Protein AF-A0A7S0E8G1-F1 (afdb_monomer_lite)

Secondary structure (DSSP, 8-state):
----------------PPP-----------------------------HHHHHHHHHHHHHHHHH--TTT--PPB-TTSSBPP---STT--SSPPHHHHHHHHHHHHHHHHHHHHHHHS-SSTHHHHHHHHHHHHHHHHHHHHHHHHHHHS--TTSTTTHHHHHHHHHHHH-GGGGGGS-HHHHHHHHHHHHHHHHHHHHHHTS----

Foldseek 3Di:
DDDDDDDDPDDDPDDDDDDDDDDDDDDDDDDDDDDDPPPPPPPPPPQDPVNVVVLQVVLLCVLVVVDLVPDDFDADPVRHTDADDSDPPQDQDDDVVLVVLLVCLVVLVVVLLVCVCVVDPDVVVSVVVVVVCVVVVVVCVVVVLVCLQVDEALPPPPCNRVSSVSVVCVSGVCNVVSHDPSSVCSVVSNVCPVVSVVSVVVVPDPDD

Organism: NCBI:txid33657

Sequence (208 aa):
SISMLATILVVPVAFHPRPCIHHRAAAAIASGPRARPCAIAIDPPKATAAEVESELDSMDLAAMALDGATFKPTRGPDGRLEPVLTLPGDSLVTTPRMGWITAASTLGTLSVIAYAFVSSSNPLWPLLSLALGLVLGELFSGAFHWATDNYGSLQTPIVGFACAAFQGHHLAPWTIGHRSLTNNVYKIAAATLPLLAGGLVLLTPCGA

pLDDT: mean 72.67, std 24.01, range [28.08, 97.75]

Structure (mmCIF, N/CA/C/O backbone):
data_AF-A0A7S0E8G1-F1
#
_entry.id   AF-A0A7S0E8G1-F1
#
loop_
_atom_site.group_PDB
_atom_site.id
_atom_site.type_symbol
_atom_site.label_atom_id
_atom_site.label_alt_id
_atom_site.label_comp_id
_atom_site.label_asym_id
_atom_site.label_entity_id
_atom_site.label_seq_id
_atom_site.pdbx_PDB_ins_code
_atom_site.Cartn_x
_atom_site.Cartn_y
_atom_site.Cartn_z
_atom_site.occupancy
_atom_site.B_iso_or_equiv
_atom_site.auth_seq_id
_atom_site.auth_comp_id
_atom_site.auth_asym_id
_atom_site.auth_atom_id
_atom_site.pdbx_PDB_model_num
ATOM 1 N N . SER A 1 1 ? 14.133 9.873 -40.484 1.00 33.50 1 SER A N 1
ATOM 2 C CA . SER A 1 1 ? 12.819 10.474 -40.789 1.00 33.50 1 SER A CA 1
ATOM 3 C C . SER A 1 1 ? 11.749 9.474 -40.395 1.00 33.50 1 SER A C 1
ATOM 5 O O . SER A 1 1 ? 11.651 8.452 -41.048 1.00 33.50 1 SER A O 1
ATOM 7 N N . ILE A 1 2 ? 11.272 9.491 -39.150 1.00 34.69 2 ILE A N 1
ATOM 8 C CA . ILE A 1 2 ? 10.222 10.356 -38.567 1.00 34.69 2 ILE A CA 1
ATOM 9 C C . ILE A 1 2 ? 8.815 9.963 -39.051 1.00 34.69 2 ILE A C 1
ATOM 11 O O . ILE A 1 2 ? 8.532 10.015 -40.241 1.00 34.69 2 ILE A O 1
ATOM 15 N N . SER A 1 3 ? 7.967 9.688 -38.051 1.00 31.89 3 SER A N 1
ATOM 16 C CA . SER A 1 3 ? 6.497 9.639 -38.034 1.00 31.89 3 SER A CA 1
ATOM 17 C C . SER A 1 3 ? 5.796 8.319 -38.354 1.00 31.89 3 SER A C 1
ATOM 19 O O . SER A 1 3 ? 5.372 8.071 -39.475 1.00 31.89 3 SER A O 1
ATOM 21 N N . MET A 1 4 ? 5.479 7.579 -37.288 1.00 32.81 4 MET A N 1
ATOM 22 C CA . MET A 1 4 ? 4.117 7.077 -37.096 1.00 32.81 4 MET A CA 1
ATOM 23 C C . MET A 1 4 ? 3.651 7.453 -35.686 1.00 32.81 4 MET A C 1
ATOM 25 O O . MET A 1 4 ? 4.231 7.036 -34.686 1.00 32.81 4 MET A O 1
ATOM 29 N N . LEU A 1 5 ? 2.650 8.335 -35.646 1.00 34.75 5 LEU A N 1
ATOM 30 C CA . LEU A 1 5 ? 1.992 8.847 -34.452 1.00 34.75 5 LEU A CA 1
ATOM 31 C C . LEU A 1 5 ? 1.188 7.730 -33.774 1.00 34.75 5 LEU A C 1
ATOM 33 O O . LEU A 1 5 ? 0.236 7.218 -34.359 1.00 34.75 5 LEU A O 1
ATOM 37 N N . ALA A 1 6 ? 1.503 7.438 -32.514 1.00 35.53 6 ALA A N 1
ATOM 38 C CA . ALA A 1 6 ? 0.535 6.891 -31.573 1.00 35.53 6 ALA A CA 1
ATOM 39 C C . ALA A 1 6 ? -0.041 8.064 -30.769 1.00 35.53 6 ALA A C 1
ATOM 41 O O . ALA A 1 6 ? 0.603 8.614 -29.876 1.00 35.53 6 ALA A O 1
ATOM 42 N N . THR A 1 7 ? -1.246 8.483 -31.144 1.00 30.64 7 THR A N 1
ATOM 43 C CA . THR A 1 7 ? -2.047 9.473 -30.426 1.00 30.64 7 THR A CA 1
ATOM 44 C C . THR A 1 7 ? -2.481 8.877 -29.088 1.00 30.64 7 THR A C 1
ATOM 46 O O . THR A 1 7 ? -3.430 8.099 -29.025 1.00 30.64 7 THR A O 1
ATOM 49 N N . ILE A 1 8 ? -1.786 9.236 -28.009 1.00 36.47 8 ILE A N 1
ATOM 50 C CA . ILE A 1 8 ? -2.291 9.049 -26.647 1.00 36.47 8 ILE A CA 1
ATOM 51 C C . ILE A 1 8 ? -3.327 10.149 -26.418 1.00 36.47 8 ILE A C 1
ATOM 53 O O . ILE A 1 8 ? -2.999 11.335 -26.383 1.00 36.47 8 ILE A O 1
ATOM 57 N N . LEU A 1 9 ? -4.591 9.748 -26.304 1.00 28.08 9 LEU A N 1
ATOM 58 C CA . LEU A 1 9 ? -5.697 10.617 -25.926 1.00 28.08 9 LEU A CA 1
ATOM 59 C C . LEU A 1 9 ? -5.502 11.047 -24.462 1.00 28.08 9 LEU A C 1
ATOM 61 O O . LEU A 1 9 ? -5.943 10.376 -23.532 1.00 28.08 9 LEU A O 1
ATOM 65 N N . VAL A 1 10 ? -4.805 12.162 -24.253 1.00 36.22 10 VAL A N 1
ATOM 66 C CA . VAL A 1 10 ? -4.809 12.880 -22.977 1.00 36.22 10 VAL A CA 1
ATOM 67 C C . VAL A 1 10 ? -6.175 13.545 -22.856 1.00 36.22 10 VAL A C 1
ATOM 69 O O . VAL A 1 10 ? -6.471 14.488 -23.586 1.00 36.22 10 VAL A O 1
ATOM 72 N N . VAL A 1 11 ? -7.023 13.052 -21.955 1.00 32.97 11 VAL A N 1
ATOM 73 C CA . VAL A 1 11 ? -8.222 13.781 -21.530 1.00 32.97 11 VAL A CA 1
ATOM 74 C C . VAL A 1 11 ? -7.749 14.976 -20.692 1.00 32.97 11 VAL A C 1
ATOM 76 O O . VAL A 1 11 ? -7.148 14.760 -19.636 1.00 32.97 11 VAL A O 1
ATOM 79 N N . PRO A 1 12 ? -7.971 16.233 -21.113 1.00 32.06 12 PRO A N 1
ATOM 80 C CA . PRO A 1 12 ? -7.625 17.377 -20.288 1.00 32.06 12 PRO A CA 1
ATOM 81 C C . PRO A 1 12 ? -8.639 17.483 -19.146 1.00 32.06 12 PRO A C 1
ATOM 83 O O . PRO A 1 12 ? -9.814 17.781 -19.361 1.00 32.06 12 PRO A O 1
ATOM 86 N N . VAL A 1 13 ? -8.189 17.265 -17.910 1.00 37.88 13 VAL A N 1
ATOM 87 C CA . VAL A 1 13 ? -8.934 17.715 -16.730 1.00 37.88 13 VAL A CA 1
ATOM 88 C C . VAL A 1 13 ? -8.903 19.241 -16.749 1.00 37.88 13 VAL A C 1
ATOM 90 O O . VAL A 1 13 ? -7.880 19.865 -16.474 1.00 37.88 13 VAL A O 1
ATOM 93 N N . ALA A 1 14 ? -10.027 19.843 -17.130 1.00 31.94 14 ALA A N 1
ATOM 94 C CA . ALA A 1 14 ? -10.224 21.282 -17.099 1.00 31.94 14 ALA A CA 1
ATOM 95 C C . ALA A 1 14 ? -10.157 21.779 -15.646 1.00 31.94 14 ALA A C 1
ATOM 97 O O . ALA A 1 14 ? -11.116 21.662 -14.883 1.00 31.94 14 ALA A O 1
ATOM 98 N N . PHE A 1 15 ? -9.016 22.353 -15.264 1.00 35.50 15 PHE A N 1
ATOM 99 C CA . PHE A 1 15 ? -8.894 23.151 -14.051 1.00 35.50 15 PHE A CA 1
ATOM 100 C C . PHE A 1 15 ? -9.773 24.397 -14.215 1.00 35.50 15 PHE A C 1
ATOM 102 O O . PHE A 1 15 ? -9.445 25.300 -14.979 1.00 35.50 15 PHE A O 1
ATOM 109 N N . HIS A 1 16 ? -10.908 24.441 -13.519 1.00 32.12 16 HIS A N 1
ATOM 110 C CA . HIS A 1 16 ? -11.668 25.675 -13.343 1.00 32.12 16 HIS A CA 1
ATOM 111 C C . HIS A 1 16 ? -11.006 26.505 -12.232 1.00 32.12 16 HIS A C 1
ATOM 113 O O . HIS A 1 16 ? -11.046 26.086 -11.070 1.00 32.12 16 HIS A O 1
ATOM 119 N N . PRO A 1 17 ? -10.418 27.679 -12.523 1.00 34.78 17 PRO A N 1
ATOM 120 C CA . PRO A 1 17 ? -10.022 28.606 -11.475 1.00 34.78 17 PRO A CA 1
ATOM 121 C C . PRO A 1 17 ? -11.287 29.209 -10.851 1.00 34.78 17 PRO A C 1
ATOM 123 O O . PRO A 1 17 ? -12.071 29.881 -11.521 1.00 34.78 17 PRO A O 1
ATOM 126 N N . ARG A 1 18 ? -11.506 28.968 -9.554 1.00 36.31 18 ARG A N 1
ATOM 127 C CA . ARG A 1 18 ? -12.492 29.741 -8.788 1.00 36.31 18 ARG A CA 1
ATOM 128 C C . ARG A 1 18 ? -11.962 31.170 -8.588 1.00 36.31 18 ARG A C 1
ATOM 130 O O . ARG A 1 18 ? -10.764 31.334 -8.360 1.00 36.31 18 ARG A O 1
ATOM 137 N N . PRO A 1 19 ? -12.822 32.197 -8.683 1.00 31.55 19 PRO A N 1
ATOM 138 C CA . PRO A 1 19 ? -12.396 33.590 -8.724 1.00 31.55 19 PRO A CA 1
ATOM 139 C C . PRO A 1 19 ? -11.791 34.052 -7.395 1.00 31.55 19 PRO A C 1
ATOM 141 O O . PRO A 1 19 ? -12.386 33.896 -6.328 1.00 31.55 19 PRO A O 1
ATOM 144 N N . CYS A 1 20 ? -10.614 34.669 -7.491 1.00 31.78 20 CYS A N 1
ATOM 145 C CA . CYS A 1 20 ? -9.970 35.414 -6.418 1.00 31.78 20 CYS A CA 1
ATOM 146 C C . CYS A 1 20 ? -10.809 36.652 -6.080 1.00 31.78 20 CYS A C 1
ATOM 148 O O . CYS A 1 20 ? -10.861 37.608 -6.854 1.00 31.78 20 CYS A O 1
ATOM 150 N N . ILE A 1 21 ? -11.445 36.660 -4.909 1.00 35.84 21 ILE A N 1
ATOM 151 C CA . ILE A 1 21 ? -12.029 37.881 -4.356 1.00 35.84 21 ILE A CA 1
ATOM 152 C C . ILE A 1 21 ? -10.884 38.696 -3.752 1.00 35.84 21 ILE A C 1
ATOM 154 O O . ILE A 1 21 ? -10.342 38.372 -2.696 1.00 35.84 21 ILE A O 1
ATOM 158 N N . HIS A 1 22 ? -10.492 39.751 -4.461 1.00 29.62 22 HIS A N 1
ATOM 159 C CA . HIS A 1 22 ? -9.597 40.781 -3.958 1.00 29.62 22 HIS A CA 1
ATOM 160 C C . HIS A 1 22 ? -10.317 41.627 -2.902 1.00 29.62 22 HIS A C 1
ATOM 162 O O . HIS A 1 22 ? -11.140 42.470 -3.247 1.00 29.62 22 HIS A O 1
ATOM 168 N N . HIS A 1 23 ? -9.925 41.499 -1.635 1.00 32.72 23 HIS A N 1
ATOM 169 C CA . HIS A 1 23 ? -10.023 42.617 -0.701 1.00 32.72 23 HIS A CA 1
ATOM 170 C C . HIS A 1 23 ? -8.644 43.251 -0.535 1.00 32.72 23 HIS A C 1
ATOM 172 O O . HIS A 1 23 ? -7.748 42.714 0.111 1.00 32.72 23 HIS A O 1
ATOM 178 N N . ARG A 1 24 ? -8.485 44.424 -1.155 1.00 31.55 24 ARG A N 1
ATOM 179 C CA . ARG A 1 24 ? -7.485 45.412 -0.756 1.00 31.55 24 ARG A CA 1
ATOM 180 C C . ARG A 1 24 ? -7.879 45.950 0.620 1.00 31.55 24 ARG A C 1
ATOM 182 O O . ARG A 1 24 ? -8.950 46.534 0.747 1.00 31.55 24 ARG A O 1
ATOM 189 N N . ALA A 1 25 ? -6.988 45.848 1.595 1.00 30.78 25 ALA A N 1
ATOM 190 C CA . ALA A 1 25 ? -6.910 46.811 2.684 1.00 30.78 25 ALA A CA 1
ATOM 191 C C . ALA A 1 25 ? -5.440 46.990 3.066 1.00 30.78 25 ALA A C 1
ATOM 193 O O . ALA A 1 25 ? -4.695 46.031 3.253 1.00 30.78 25 ALA A O 1
ATOM 194 N N . ALA A 1 26 ? -5.034 48.251 3.049 1.00 31.48 26 ALA A N 1
ATOM 195 C CA . ALA A 1 26 ? -3.677 48.726 3.185 1.00 31.48 26 ALA A CA 1
ATOM 196 C C . ALA A 1 26 ? -3.152 48.639 4.627 1.00 31.48 26 ALA A C 1
ATOM 198 O O . ALA A 1 26 ? -3.910 48.591 5.590 1.00 31.48 26 ALA A O 1
ATOM 199 N N . ALA A 1 27 ? -1.823 48.655 4.704 1.00 35.31 27 ALA A N 1
ATOM 200 C CA . ALA A 1 27 ? -0.948 48.903 5.841 1.00 35.31 27 ALA A CA 1
ATOM 201 C C . ALA A 1 27 ? -1.567 49.534 7.106 1.00 35.31 27 ALA A C 1
ATOM 203 O O . ALA A 1 27 ? -2.059 50.658 7.083 1.00 35.31 27 ALA A O 1
ATOM 204 N N . ALA A 1 28 ? -1.327 48.877 8.241 1.00 31.00 28 ALA A N 1
ATOM 205 C CA . ALA A 1 28 ? -1.049 49.548 9.504 1.00 31.00 28 ALA A CA 1
ATOM 206 C C . ALA A 1 28 ? 0.027 48.747 10.252 1.00 31.00 28 ALA A C 1
ATOM 208 O O . ALA A 1 28 ? -0.210 47.654 10.760 1.00 31.00 28 ALA A O 1
ATOM 209 N N . ILE A 1 29 ? 1.240 49.296 10.258 1.00 40.66 29 ILE A N 1
ATOM 210 C CA . ILE A 1 29 ? 2.335 48.889 11.135 1.00 40.66 29 ILE A CA 1
ATOM 211 C C . ILE A 1 29 ? 1.904 49.263 12.556 1.00 40.66 29 ILE A C 1
ATOM 213 O O . ILE A 1 29 ? 1.831 50.444 12.883 1.00 40.66 29 ILE A O 1
ATOM 217 N N . ALA A 1 30 ? 1.611 48.268 13.390 1.00 34.47 30 ALA A N 1
ATOM 218 C CA . ALA A 1 30 ? 1.427 48.451 14.824 1.00 34.47 30 ALA A CA 1
ATOM 219 C C . ALA A 1 30 ? 2.418 47.545 15.561 1.00 34.47 30 ALA A C 1
ATOM 221 O O . ALA A 1 30 ? 2.316 46.319 15.565 1.00 34.47 30 ALA A O 1
ATOM 222 N N . SER A 1 31 ? 3.425 48.186 16.140 1.00 37.94 31 SER A N 1
ATOM 223 C CA . SER A 1 31 ? 4.423 47.619 17.037 1.00 37.94 31 SER A CA 1
ATOM 224 C C . SER A 1 31 ? 3.768 47.072 18.312 1.00 37.94 31 SER A C 1
ATOM 226 O O . SER A 1 31 ? 3.354 47.848 19.172 1.00 37.94 31 SER A O 1
ATOM 228 N N . GLY A 1 32 ? 3.704 45.745 18.440 1.00 38.12 32 GLY A N 1
ATOM 229 C CA . GLY A 1 32 ? 3.356 45.023 19.669 1.00 38.12 32 GLY A CA 1
ATOM 230 C C . GLY A 1 32 ? 4.511 44.116 20.123 1.00 38.12 32 GLY A C 1
ATOM 231 O O . GLY A 1 32 ? 5.345 43.736 19.296 1.00 38.12 32 GLY A O 1
ATOM 232 N N . PRO A 1 33 ? 4.623 43.799 21.426 1.00 34.38 33 PRO A N 1
ATOM 233 C CA . PRO A 1 33 ? 5.820 43.192 22.002 1.00 34.38 33 PRO A CA 1
ATOM 234 C C . PRO A 1 33 ? 6.091 41.801 21.414 1.00 34.38 33 PRO A C 1
ATOM 236 O O . PRO A 1 33 ? 5.196 40.963 21.331 1.00 34.38 33 PRO A O 1
ATOM 239 N N . ARG A 1 34 ? 7.350 41.558 21.021 1.00 36.34 34 ARG A N 1
ATOM 240 C CA . ARG A 1 34 ? 7.848 40.258 20.545 1.00 36.34 34 ARG A CA 1
ATOM 241 C C . ARG A 1 34 ? 7.531 39.172 21.577 1.00 36.34 34 ARG A C 1
ATOM 243 O O . ARG A 1 34 ? 8.228 39.053 22.584 1.00 36.34 34 ARG A O 1
ATOM 250 N N . ALA A 1 35 ? 6.524 38.351 21.301 1.00 36.72 35 ALA A N 1
ATOM 251 C CA . ALA A 1 35 ? 6.357 37.081 21.986 1.00 36.72 35 ALA A CA 1
ATOM 252 C C . ALA A 1 35 ? 7.556 36.191 21.625 1.00 36.72 35 ALA A C 1
ATOM 254 O O . ALA A 1 35 ? 7.803 35.891 20.456 1.00 36.72 35 ALA A O 1
ATOM 255 N N . ARG A 1 36 ? 8.344 35.819 22.637 1.00 35.91 36 ARG A N 1
ATOM 256 C CA . ARG A 1 36 ? 9.378 34.787 22.521 1.00 35.91 36 ARG A CA 1
ATOM 257 C C . ARG A 1 36 ? 8.717 33.495 22.020 1.00 35.91 36 ARG A C 1
ATOM 259 O O . ARG A 1 36 ? 7.674 33.137 22.568 1.00 35.91 36 ARG A O 1
ATOM 266 N N . PRO A 1 37 ? 9.291 32.770 21.046 1.00 33.28 37 PRO A N 1
ATOM 267 C CA . PRO A 1 37 ? 8.811 31.434 20.734 1.00 33.28 37 PRO A CA 1
ATOM 268 C C . PRO A 1 37 ? 9.059 30.549 21.960 1.00 33.28 37 PRO A C 1
ATOM 270 O O . PRO A 1 37 ? 10.199 30.236 22.300 1.00 33.28 37 PRO A O 1
ATOM 273 N N . CYS A 1 38 ? 7.984 30.204 22.667 1.00 31.81 38 CYS A N 1
ATOM 274 C CA . CYS A 1 38 ? 8.008 29.134 23.647 1.00 31.81 38 CYS A CA 1
ATOM 275 C C . CYS A 1 38 ? 8.204 27.842 22.853 1.00 31.81 38 CYS A C 1
ATOM 277 O O . CYS A 1 38 ? 7.304 27.411 22.131 1.00 31.81 38 CYS A O 1
ATOM 279 N N . ALA A 1 39 ? 9.409 27.279 22.911 1.00 36.06 39 ALA A N 1
ATOM 280 C CA . ALA A 1 39 ? 9.645 25.923 22.460 1.00 36.06 39 ALA A CA 1
ATOM 281 C C . ALA A 1 39 ? 8.796 25.007 23.347 1.00 36.06 39 ALA A C 1
ATOM 283 O O 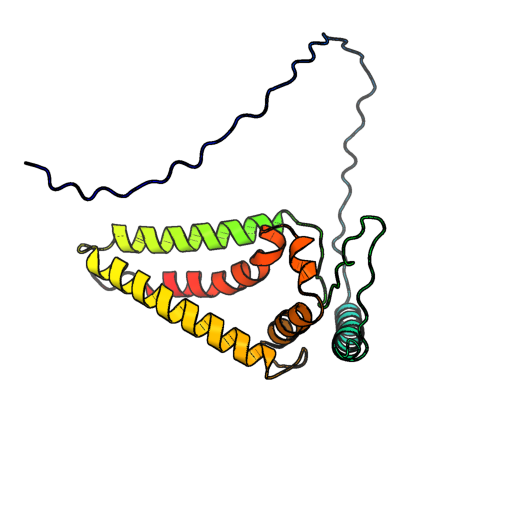. ALA A 1 39 ? 9.144 24.747 24.496 1.00 36.06 39 ALA A O 1
ATOM 284 N N . ILE A 1 40 ? 7.648 24.572 22.829 1.00 36.16 40 ILE A N 1
ATOM 285 C CA . ILE A 1 40 ? 6.906 23.460 23.408 1.00 36.16 40 ILE A CA 1
ATOM 286 C C . ILE A 1 40 ? 7.799 22.243 23.193 1.00 36.16 40 ILE A C 1
ATOM 288 O O . ILE A 1 40 ? 7.930 21.746 22.074 1.00 36.16 40 ILE A O 1
ATOM 292 N N . ALA A 1 41 ? 8.476 21.822 24.259 1.00 32.56 41 ALA A N 1
ATOM 293 C CA . ALA A 1 41 ? 9.072 20.506 24.328 1.00 32.56 41 ALA A CA 1
ATOM 294 C C . ALA A 1 41 ? 7.930 19.498 24.162 1.00 32.56 41 ALA A C 1
ATOM 296 O O . ALA A 1 41 ? 7.087 19.340 25.043 1.00 32.56 41 ALA A O 1
ATOM 297 N N . ILE A 1 42 ? 7.852 18.884 22.984 1.00 33.56 42 ILE A N 1
ATOM 298 C CA . ILE A 1 42 ? 7.054 17.681 22.788 1.00 33.56 42 ILE A CA 1
ATOM 299 C C . ILE A 1 42 ? 7.890 16.570 23.411 1.00 33.56 42 ILE A C 1
ATOM 301 O O . ILE A 1 42 ? 8.757 16.001 22.747 1.00 33.56 42 ILE A O 1
ATOM 305 N N . ASP A 1 43 ? 7.679 16.307 24.697 1.00 33.38 43 ASP A N 1
ATOM 306 C CA . ASP A 1 43 ? 8.129 15.045 25.265 1.00 33.38 43 ASP A CA 1
ATOM 307 C C . ASP A 1 43 ? 7.373 13.933 24.519 1.00 33.38 43 ASP A C 1
ATOM 309 O O . ASP A 1 43 ? 6.137 13.953 24.484 1.00 33.38 43 ASP A O 1
ATOM 313 N N . PRO A 1 44 ? 8.063 12.990 23.851 1.00 40.00 44 PRO A N 1
ATOM 314 C CA . PRO A 1 44 ? 7.381 11.837 23.291 1.00 40.00 44 PRO A CA 1
ATOM 315 C C . PRO A 1 44 ? 6.732 11.077 24.456 1.00 40.00 44 PRO A C 1
ATOM 317 O O . PRO A 1 44 ? 7.390 10.903 25.488 1.00 40.00 44 PRO A O 1
ATOM 320 N N . PRO A 1 45 ? 5.477 10.611 24.333 1.00 45.84 45 PRO A N 1
ATOM 321 C CA . PRO A 1 45 ? 4.888 9.786 25.373 1.00 45.84 45 PRO A CA 1
ATOM 322 C C . PRO A 1 45 ? 5.770 8.546 25.550 1.00 45.84 45 PRO A C 1
ATOM 324 O O . PRO A 1 45 ? 5.868 7.699 24.662 1.00 45.84 45 PRO A O 1
ATOM 327 N N . LYS A 1 46 ? 6.455 8.458 26.694 1.00 40.16 46 LYS A N 1
ATOM 328 C CA . LYS A 1 46 ? 7.101 7.230 27.159 1.00 40.16 46 LYS A CA 1
ATOM 329 C C . LYS A 1 46 ? 6.009 6.328 27.728 1.00 40.16 46 LYS A C 1
ATOM 331 O O . LYS A 1 46 ? 5.937 6.153 28.937 1.00 40.16 46 LYS A O 1
ATOM 336 N N . ALA A 1 47 ? 5.150 5.802 26.861 1.00 49.56 47 ALA A N 1
ATOM 337 C CA . ALA A 1 47 ? 4.323 4.669 27.243 1.00 49.56 47 ALA A CA 1
ATOM 338 C C . ALA A 1 47 ? 5.276 3.504 27.549 1.00 49.56 47 ALA A C 1
ATOM 340 O O . ALA A 1 47 ? 6.147 3.159 26.742 1.00 49.56 47 ALA A O 1
ATOM 341 N N . THR A 1 48 ? 5.188 2.966 28.757 1.00 58.34 48 THR A N 1
ATOM 342 C CA . THR A 1 48 ? 5.928 1.768 29.150 1.00 58.34 48 THR A CA 1
ATOM 343 C C . THR A 1 48 ? 5.408 0.574 28.347 1.00 58.34 48 THR A C 1
ATOM 345 O O . THR A 1 48 ? 4.253 0.560 27.933 1.00 58.34 48 THR A O 1
ATOM 348 N N . ALA A 1 49 ? 6.242 -0.443 28.104 1.00 54.59 49 ALA A N 1
ATOM 349 C CA . ALA A 1 49 ? 5.823 -1.618 27.329 1.00 54.59 49 ALA A CA 1
ATOM 350 C C . ALA A 1 49 ? 4.543 -2.265 27.894 1.00 54.59 49 ALA A C 1
ATOM 352 O O . ALA A 1 49 ? 3.685 -2.669 27.124 1.00 54.59 49 ALA A O 1
ATOM 353 N N . ALA A 1 50 ? 4.379 -2.249 29.220 1.00 57.12 50 ALA A N 1
ATOM 354 C CA . ALA A 1 50 ? 3.190 -2.740 29.910 1.00 57.12 50 ALA A CA 1
ATOM 355 C C . ALA A 1 50 ? 1.934 -1.875 29.679 1.00 57.12 50 ALA A C 1
ATOM 357 O O . ALA A 1 50 ? 0.829 -2.403 29.631 1.00 57.12 50 ALA A O 1
ATOM 358 N N . GLU A 1 51 ? 2.079 -0.556 29.527 1.00 60.53 51 GLU A N 1
ATOM 359 C CA . GLU A 1 51 ? 0.961 0.329 29.166 1.00 60.53 51 GLU A CA 1
ATOM 360 C C . GLU A 1 51 ? 0.560 0.134 27.706 1.00 60.53 51 GLU A C 1
ATOM 362 O O . GLU A 1 51 ? -0.627 0.077 27.416 1.00 60.53 51 GLU A O 1
ATOM 367 N N . VAL A 1 52 ? 1.535 -0.041 26.808 1.00 55.72 52 VAL A N 1
ATOM 368 C CA . VAL A 1 52 ? 1.275 -0.365 25.397 1.00 55.72 52 VAL A CA 1
ATOM 369 C C . VAL A 1 52 ? 0.593 -1.724 25.269 1.00 55.72 52 VAL A C 1
ATOM 371 O O . VAL A 1 52 ? -0.314 -1.859 24.460 1.00 55.72 52 VAL A O 1
ATOM 374 N N . GLU A 1 53 ? 1.007 -2.712 26.063 1.00 60.88 53 GLU A N 1
ATOM 375 C CA . GLU A 1 53 ? 0.432 -4.061 26.085 1.00 60.88 53 GLU A CA 1
ATOM 376 C C . GLU A 1 53 ? -0.986 -4.059 26.672 1.00 60.88 53 GLU A C 1
ATOM 378 O O . GLU A 1 53 ? -1.892 -4.611 26.066 1.00 60.88 53 GLU A O 1
ATOM 383 N N . SER A 1 54 ? -1.220 -3.318 27.760 1.00 62.88 54 SER A N 1
ATOM 384 C CA . SER A 1 54 ? -2.557 -3.100 28.336 1.00 62.88 54 SER A CA 1
ATOM 385 C C . SER A 1 54 ? -3.497 -2.326 27.399 1.00 62.88 54 SER A C 1
ATOM 387 O O . SER A 1 54 ? -4.678 -2.652 27.273 1.00 62.88 54 SER A O 1
ATOM 389 N N . GLU A 1 55 ? -2.988 -1.303 26.705 1.00 58.25 55 GLU A N 1
ATOM 390 C CA . GLU A 1 55 ? -3.748 -0.555 25.703 1.00 58.25 55 GLU A CA 1
ATOM 391 C C . GLU A 1 55 ? -4.062 -1.455 24.500 1.00 58.25 55 GLU A C 1
ATOM 393 O O . GLU A 1 55 ? -5.219 -1.508 24.084 1.00 58.25 55 GLU A O 1
ATOM 398 N N . LEU A 1 56 ? -3.094 -2.252 24.027 1.00 54.59 56 LEU A N 1
ATOM 399 C CA . LEU A 1 56 ? -3.322 -3.297 23.027 1.00 54.59 56 LEU A CA 1
ATOM 400 C C . LEU A 1 56 ? -4.409 -4.275 23.477 1.00 54.59 56 LEU A C 1
ATOM 402 O O . LEU A 1 56 ? -5.350 -4.458 22.720 1.00 54.59 56 LEU A O 1
ATOM 406 N N . ASP A 1 57 ? -4.334 -4.825 24.691 1.00 58.75 57 ASP A N 1
ATOM 407 C CA . ASP A 1 57 ? -5.301 -5.790 25.235 1.00 58.75 57 ASP A CA 1
ATOM 408 C C . ASP A 1 57 ? -6.710 -5.190 25.350 1.00 58.75 57 ASP A C 1
ATOM 410 O O . ASP A 1 57 ? -7.703 -5.820 24.984 1.00 58.75 57 ASP A O 1
ATOM 414 N N . SER A 1 58 ? -6.826 -3.942 25.816 1.00 56.50 58 SER A N 1
ATOM 415 C CA . SER A 1 58 ? -8.115 -3.242 25.917 1.00 56.50 58 SER A CA 1
ATOM 416 C C . SER A 1 58 ? -8.756 -2.986 24.548 1.00 56.50 58 SER A C 1
ATOM 418 O O . SER A 1 58 ? -9.981 -2.999 24.405 1.00 56.50 58 SER A O 1
ATOM 420 N N . MET A 1 59 ? -7.926 -2.788 23.527 1.00 55.72 59 MET A N 1
ATOM 421 C CA . MET A 1 59 ? -8.348 -2.565 22.152 1.00 55.72 59 MET A CA 1
ATOM 422 C C . MET A 1 59 ? -8.590 -3.868 21.407 1.00 55.72 59 MET A C 1
ATOM 424 O O . MET A 1 59 ? -9.464 -3.903 20.550 1.00 55.72 59 MET A O 1
ATOM 428 N N . ASP A 1 60 ? -7.875 -4.930 21.763 1.00 53.06 60 ASP A N 1
ATOM 429 C CA . ASP A 1 60 ? -8.121 -6.294 21.316 1.00 53.06 60 ASP A CA 1
ATOM 430 C C . ASP A 1 60 ? -9.505 -6.738 21.796 1.00 53.06 60 ASP A C 1
ATOM 432 O O . ASP A 1 60 ? -10.341 -7.179 21.012 1.00 53.06 60 ASP A O 1
ATOM 436 N N . LEU A 1 61 ? -9.823 -6.442 23.061 1.00 57.38 61 LEU A N 1
ATOM 437 C CA . LEU A 1 61 ? -11.169 -6.590 23.602 1.00 57.38 61 LEU A CA 1
ATOM 438 C C . LEU A 1 61 ? -12.189 -5.697 22.891 1.00 57.38 61 LEU A C 1
ATOM 440 O O . LEU A 1 61 ? -13.290 -6.165 22.641 1.00 57.38 61 LEU A O 1
ATOM 444 N N . ALA A 1 62 ? -11.866 -4.452 22.527 1.00 55.84 62 ALA A N 1
ATOM 445 C CA . ALA A 1 62 ? -12.795 -3.577 21.802 1.00 55.84 62 ALA A CA 1
ATOM 446 C C . ALA A 1 62 ? -13.033 -4.027 20.347 1.00 55.84 62 ALA A C 1
ATOM 448 O O . ALA A 1 62 ? -14.165 -3.991 19.872 1.00 55.84 62 ALA A O 1
ATOM 449 N N . ALA A 1 63 ? -11.993 -4.487 19.649 1.00 53.75 63 ALA A N 1
ATOM 450 C CA . ALA A 1 63 ? -12.070 -5.020 18.293 1.00 53.75 63 ALA A CA 1
ATOM 451 C C . ALA A 1 63 ? -12.813 -6.365 18.266 1.00 53.75 63 ALA A C 1
ATOM 453 O O . ALA A 1 63 ? -13.642 -6.578 17.386 1.00 53.75 63 ALA A O 1
ATOM 454 N N . MET A 1 64 ? -12.585 -7.229 19.263 1.00 52.91 64 MET A N 1
ATOM 455 C CA . MET A 1 64 ? -13.332 -8.478 19.452 1.00 52.91 64 MET A CA 1
ATOM 456 C C . MET A 1 64 ? -14.769 -8.250 19.949 1.00 52.91 64 MET A C 1
ATOM 458 O O . MET A 1 64 ? -15.651 -9.042 19.629 1.00 52.91 64 MET A O 1
ATOM 462 N N . ALA A 1 65 ? -15.023 -7.192 20.729 1.00 49.50 65 ALA A N 1
ATOM 463 C CA . ALA A 1 65 ? -16.353 -6.858 21.250 1.00 49.50 65 ALA A CA 1
ATOM 464 C C . ALA A 1 65 ? -17.247 -6.144 20.228 1.00 49.50 65 ALA A C 1
ATOM 466 O O . ALA A 1 65 ? -18.462 -6.077 20.426 1.00 49.50 65 ALA A O 1
ATOM 467 N N . LEU A 1 66 ? -16.683 -5.630 19.132 1.00 58.03 66 LEU A N 1
ATOM 468 C CA . LEU A 1 66 ? -17.445 -5.155 17.981 1.00 58.03 66 LEU A CA 1
ATOM 469 C C . LEU A 1 66 ? -17.935 -6.354 17.155 1.00 58.03 66 LEU A C 1
ATOM 471 O O . LEU A 1 66 ? -17.502 -6.592 16.031 1.00 58.03 66 LEU A O 1
ATOM 475 N N . ASP A 1 67 ? -18.872 -7.113 17.719 1.00 57.34 67 ASP A N 1
ATOM 476 C CA . ASP A 1 67 ? -19.646 -8.092 16.966 1.00 57.34 67 ASP A CA 1
ATOM 477 C C . ASP A 1 67 ? -20.520 -7.349 15.940 1.00 57.34 67 ASP A C 1
ATOM 479 O O . ASP A 1 67 ? -21.344 -6.494 16.289 1.00 57.34 67 ASP A O 1
ATOM 483 N N . GLY A 1 68 ? -20.355 -7.682 14.658 1.00 57.47 68 GLY A N 1
ATOM 484 C CA . GLY A 1 68 ? -21.129 -7.098 13.564 1.00 57.47 68 GLY A CA 1
ATOM 485 C C . GLY A 1 68 ? -22.645 -7.277 13.713 1.00 57.47 68 GLY A C 1
ATOM 486 O O . GLY A 1 68 ? -23.402 -6.504 13.127 1.00 57.47 68 GLY A O 1
ATOM 487 N N . ALA A 1 69 ? -23.108 -8.237 14.524 1.00 60.03 69 ALA A N 1
ATOM 488 C CA . ALA A 1 69 ? -24.529 -8.417 14.818 1.00 60.03 69 ALA A CA 1
ATOM 489 C C . ALA A 1 69 ? -25.086 -7.409 15.845 1.00 60.03 69 ALA A C 1
ATOM 491 O O . ALA A 1 69 ? -26.293 -7.153 15.858 1.00 60.03 69 ALA A O 1
ATOM 492 N N . THR A 1 70 ? -24.238 -6.821 16.696 1.00 62.78 70 THR A N 1
ATOM 493 C CA . THR A 1 70 ? -24.660 -5.896 17.767 1.00 62.78 70 THR A CA 1
ATOM 494 C C . THR A 1 70 ? -24.200 -4.457 17.551 1.00 62.78 70 THR A C 1
ATOM 496 O O . THR A 1 70 ? -24.805 -3.534 18.109 1.00 62.78 70 THR A O 1
ATOM 499 N N . PHE A 1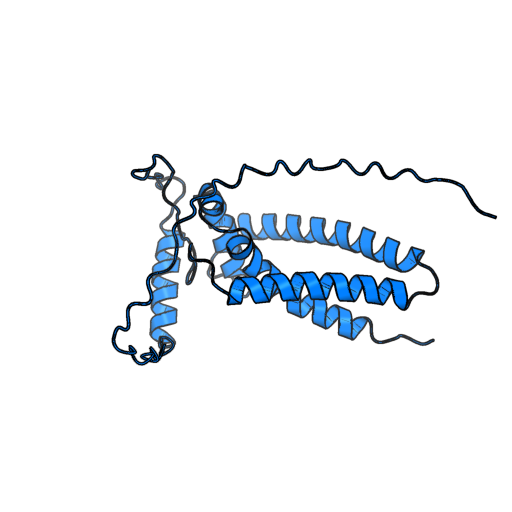 71 ? -23.194 -4.235 16.704 1.00 72.12 71 PHE A N 1
ATOM 500 C CA . PHE A 1 71 ? -22.726 -2.899 16.368 1.00 72.12 71 PHE A CA 1
ATOM 501 C C . PHE A 1 71 ? -23.807 -2.087 15.633 1.00 72.12 71 PHE A C 1
ATOM 503 O O . PHE A 1 71 ? -24.268 -2.444 14.548 1.00 72.12 71 PHE A O 1
ATOM 510 N N . LYS A 1 72 ? -24.208 -0.953 16.222 1.00 76.62 72 LYS A N 1
ATOM 511 C CA . LYS A 1 72 ? -25.113 0.018 15.595 1.00 76.62 72 LYS A CA 1
ATOM 512 C C . LYS A 1 72 ? -24.364 1.316 15.310 1.00 76.62 72 LYS A C 1
ATOM 514 O O . LYS A 1 72 ? -23.934 1.969 16.261 1.00 76.62 72 LYS A O 1
ATOM 519 N N . PRO A 1 73 ? -24.248 1.734 14.039 1.00 82.38 73 PRO A N 1
ATOM 520 C CA . PRO A 1 73 ? -23.585 2.983 13.712 1.00 82.38 73 PRO A CA 1
ATOM 521 C C . PRO A 1 73 ? -24.394 4.171 14.232 1.00 82.38 73 PRO A C 1
ATOM 523 O O . PRO A 1 73 ? -25.611 4.254 14.044 1.00 82.38 73 PRO A O 1
ATOM 526 N N . THR A 1 74 ? -23.709 5.108 14.873 1.00 86.31 74 THR A N 1
ATOM 527 C CA . THR A 1 74 ? -24.285 6.373 15.326 1.00 86.31 74 THR A CA 1
ATOM 528 C C . THR A 1 74 ? -24.051 7.454 14.276 1.00 86.31 74 THR A C 1
ATOM 530 O O . THR A 1 74 ? -23.081 7.411 13.517 1.00 86.31 74 THR A O 1
ATOM 533 N N . ARG A 1 75 ? -24.970 8.420 14.194 1.00 89.44 75 ARG A N 1
ATOM 534 C CA . ARG A 1 75 ? -24.792 9.611 13.358 1.00 89.44 75 ARG A CA 1
ATOM 535 C C . ARG A 1 75 ? -24.397 10.799 14.214 1.00 89.44 75 ARG A C 1
ATOM 537 O O . ARG A 1 75 ? -24.982 11.010 15.276 1.00 89.44 75 ARG A O 1
ATOM 544 N N . GLY A 1 76 ? -23.446 11.565 13.704 1.00 87.81 76 GLY A N 1
ATOM 545 C CA . GLY A 1 76 ? -22.985 12.799 14.305 1.00 87.81 76 GLY A CA 1
ATOM 546 C C . GLY A 1 76 ? -23.936 13.973 14.082 1.00 87.81 76 GLY A C 1
ATOM 547 O O . GLY A 1 76 ? -24.908 13.870 13.322 1.00 87.81 76 GLY A O 1
ATOM 548 N N . PRO A 1 77 ? -23.638 15.129 14.699 1.00 89.25 77 PRO A N 1
ATOM 549 C CA . PRO A 1 77 ? -24.395 16.368 14.511 1.00 89.25 77 PRO A CA 1
ATOM 550 C C . PRO A 1 77 ? -24.432 16.857 13.055 1.00 89.25 77 PRO A C 1
ATOM 552 O O . PRO A 1 77 ? -25.357 17.560 12.660 1.00 89.25 77 PRO A O 1
ATOM 555 N N . ASP A 1 78 ? -23.434 16.482 12.253 1.00 87.81 78 ASP A N 1
ATOM 556 C CA . ASP A 1 78 ? -23.329 16.787 10.822 1.00 87.81 78 ASP A CA 1
ATOM 557 C C . ASP A 1 78 ? -24.116 15.805 9.927 1.00 87.81 78 ASP A C 1
ATOM 559 O O . ASP A 1 78 ? -24.108 15.924 8.700 1.00 87.81 78 ASP A O 1
ATOM 563 N N . GLY A 1 79 ? -24.792 14.821 10.531 1.00 88.81 79 GLY A N 1
ATOM 564 C CA . GLY A 1 79 ? -25.561 13.785 9.850 1.00 88.81 79 GLY A CA 1
ATOM 565 C C . GLY A 1 79 ? -24.722 12.653 9.248 1.00 88.81 79 GLY A C 1
ATOM 566 O O . GLY A 1 79 ? -25.302 11.717 8.681 1.00 88.81 79 GLY A O 1
ATOM 567 N N . ARG A 1 80 ? -23.388 12.688 9.361 1.00 88.69 80 ARG A N 1
ATOM 568 C CA . ARG A 1 80 ? -22.495 11.616 8.889 1.00 88.69 80 ARG A CA 1
ATOM 569 C C . ARG A 1 80 ? -22.421 10.503 9.931 1.00 88.69 80 ARG A C 1
ATOM 571 O O . ARG A 1 80 ? -22.754 10.711 11.092 1.00 88.69 80 ARG A O 1
ATOM 578 N N . LEU A 1 81 ? -22.050 9.297 9.503 1.00 89.94 81 LEU A N 1
ATOM 579 C CA . LEU A 1 81 ? -21.799 8.208 10.447 1.00 89.94 81 LEU A CA 1
ATOM 580 C C . LEU A 1 81 ? -20.499 8.505 11.194 1.00 89.94 81 LEU A C 1
ATOM 582 O O . LEU A 1 81 ? -19.516 8.896 10.567 1.00 89.94 81 LEU A O 1
ATOM 586 N N . GLU A 1 82 ? -20.501 8.338 12.512 1.00 89.56 82 GLU A N 1
ATOM 587 C CA . GLU A 1 82 ? -19.311 8.593 13.322 1.00 89.56 82 GLU A CA 1
ATOM 588 C C . GLU A 1 82 ? -18.205 7.576 12.981 1.00 89.56 82 GLU A C 1
ATOM 590 O O . GLU A 1 82 ? -18.492 6.385 12.799 1.00 89.56 82 GLU A O 1
ATOM 595 N N . PRO A 1 83 ? -16.943 8.016 12.843 1.00 89.75 83 PRO A N 1
ATOM 596 C CA . PRO A 1 83 ? -15.834 7.142 12.495 1.00 89.75 83 PRO A CA 1
ATOM 597 C C . PRO A 1 83 ? -15.526 6.169 13.636 1.00 89.75 83 PRO A C 1
ATOM 599 O O . PRO A 1 83 ? -15.519 6.544 14.807 1.00 89.75 83 PRO A O 1
ATOM 602 N N . VAL A 1 84 ? -15.196 4.929 13.280 1.00 86.94 84 VAL A N 1
ATOM 603 C CA . VAL A 1 84 ? -14.835 3.879 14.239 1.00 86.94 84 VAL A CA 1
ATOM 604 C C . VAL A 1 84 ? -13.355 3.563 14.084 1.00 86.94 84 VAL A C 1
ATOM 606 O O . VAL A 1 84 ? -12.904 3.160 13.013 1.00 86.94 84 VAL A O 1
ATOM 609 N N . LEU A 1 85 ? -12.585 3.767 15.149 1.00 86.31 85 LEU A N 1
ATOM 610 C CA . LEU A 1 85 ? -11.165 3.427 15.188 1.00 86.31 85 LEU A CA 1
ATOM 611 C C . LEU A 1 85 ? -11.024 2.033 15.798 1.00 86.31 85 LEU A C 1
ATOM 613 O O . LEU A 1 85 ? -11.247 1.855 16.990 1.00 86.31 85 LEU A O 1
ATOM 617 N N . THR A 1 86 ? -10.694 1.048 14.966 1.00 74.94 86 THR A N 1
ATOM 618 C CA . THR A 1 86 ? -10.636 -0.368 15.364 1.00 74.94 86 THR A CA 1
ATOM 619 C C . THR A 1 86 ? -9.242 -0.825 15.791 1.00 74.94 86 THR A C 1
ATOM 621 O O . THR A 1 86 ? -9.087 -1.957 16.233 1.00 74.94 86 THR A O 1
ATOM 624 N N . LEU A 1 87 ? -8.218 0.023 15.649 1.00 75.31 87 LEU A N 1
ATOM 625 C CA . LEU A 1 87 ? -6.816 -0.354 15.831 1.00 75.31 87 LEU A CA 1
ATOM 626 C C . LEU A 1 87 ? -6.059 0.568 16.795 1.00 75.31 87 LEU A C 1
ATOM 628 O O . LEU A 1 87 ? -6.269 1.785 16.758 1.00 75.31 87 LEU A O 1
ATOM 632 N N . PRO A 1 88 ? -5.102 0.026 17.573 1.00 69.12 88 PRO A N 1
ATOM 633 C CA . PRO A 1 88 ? -4.174 0.821 18.372 1.00 69.12 88 PRO A CA 1
ATOM 634 C C . PRO A 1 88 ? -3.388 1.831 17.544 1.00 69.12 88 PRO A C 1
ATOM 636 O O . PRO A 1 88 ? -2.855 1.518 16.476 1.00 69.12 88 PRO A O 1
ATOM 639 N N . GLY A 1 89 ? -3.336 3.070 18.036 1.00 76.25 89 GLY A N 1
ATOM 640 C CA . GLY A 1 89 ? -2.649 4.178 17.371 1.00 76.25 89 GLY A CA 1
ATOM 641 C C . GLY A 1 89 ? -3.308 4.659 16.073 1.00 76.25 89 GLY A C 1
ATOM 642 O O . GLY A 1 89 ? -2.701 5.443 15.337 1.00 76.25 89 GLY A O 1
ATOM 643 N N . ASP A 1 90 ? -4.524 4.203 15.760 1.00 82.75 90 ASP A N 1
ATOM 644 C CA . ASP A 1 90 ? -5.285 4.719 14.630 1.00 82.75 90 ASP A CA 1
ATOM 645 C C . ASP A 1 90 ? -5.829 6.117 14.939 1.00 82.75 90 ASP A C 1
ATOM 647 O O . ASP A 1 90 ? -6.191 6.437 16.069 1.00 82.75 90 ASP A O 1
ATOM 651 N N . SER A 1 91 ? -5.846 6.994 13.941 1.00 89.75 91 SER A N 1
ATOM 652 C CA . SER A 1 91 ? -6.230 8.391 14.139 1.00 89.75 91 SER A CA 1
ATOM 653 C C . SER A 1 91 ? -6.836 8.966 12.875 1.00 89.75 91 SER A C 1
ATOM 655 O O . SER A 1 91 ? -6.481 8.581 11.764 1.00 89.75 91 SER A O 1
ATOM 657 N N . LEU A 1 92 ? -7.714 9.953 13.034 1.00 92.81 92 LEU A N 1
ATOM 658 C CA . LEU A 1 92 ? -8.213 10.764 11.922 1.00 92.81 92 LEU A CA 1
ATOM 659 C C . LEU A 1 92 ? -7.232 11.886 11.552 1.00 92.81 92 LEU A C 1
ATOM 661 O O . LEU A 1 92 ? -7.261 12.413 10.437 1.00 92.81 92 LEU A O 1
ATOM 665 N N . VAL A 1 93 ? -6.321 12.233 12.465 1.00 94.31 93 VAL A N 1
ATOM 666 C CA . VAL A 1 93 ? -5.362 13.319 12.275 1.00 94.31 93 VAL A CA 1
ATOM 667 C C . VAL A 1 93 ? -4.243 12.865 11.349 1.00 94.31 93 VAL A C 1
ATOM 669 O O . VAL A 1 93 ? -3.550 11.881 11.593 1.00 94.31 93 VAL A O 1
ATOM 672 N N . THR A 1 94 ? -4.044 13.619 10.272 1.00 95.75 94 THR A N 1
ATOM 673 C CA . THR A 1 94 ? -2.932 13.377 9.351 1.00 95.75 94 THR A CA 1
ATOM 674 C C . THR A 1 94 ? -1.672 14.033 9.891 1.00 95.75 94 THR A C 1
ATOM 676 O O . THR A 1 94 ? -1.667 15.230 10.168 1.00 95.75 94 THR A O 1
ATOM 679 N N . THR A 1 95 ? -0.591 13.267 10.004 1.00 95.94 95 THR A N 1
ATOM 680 C CA . THR A 1 95 ? 0.702 13.782 10.473 1.00 95.94 95 THR A CA 1
ATOM 681 C C . THR A 1 95 ? 1.683 13.976 9.310 1.00 95.94 95 THR A C 1
ATOM 683 O O . THR A 1 95 ? 1.604 13.253 8.311 1.00 95.94 95 THR A O 1
ATOM 686 N N . PRO A 1 96 ? 2.674 14.883 9.428 1.00 97.75 96 PRO A N 1
ATOM 687 C CA . PRO A 1 96 ? 3.728 15.029 8.420 1.00 97.75 96 PRO A CA 1
ATOM 688 C C . PRO A 1 96 ? 4.504 13.731 8.159 1.00 97.75 96 PRO A C 1
ATOM 690 O O . PRO A 1 96 ? 4.895 13.464 7.026 1.00 97.75 96 PRO A O 1
ATOM 693 N N . ARG A 1 97 ? 4.675 12.883 9.184 1.00 95.69 97 ARG A N 1
ATOM 694 C CA . ARG A 1 97 ? 5.325 11.568 9.062 1.00 95.69 97 ARG A CA 1
ATOM 695 C C . ARG A 1 97 ? 4.604 10.663 8.064 1.00 95.69 97 ARG A C 1
ATOM 697 O O . ARG A 1 97 ? 5.264 10.041 7.239 1.00 95.69 97 ARG A O 1
ATOM 704 N N . MET A 1 98 ? 3.271 10.613 8.113 1.00 96.75 98 MET A N 1
ATOM 705 C CA . MET A 1 98 ? 2.470 9.844 7.150 1.00 96.75 98 MET A CA 1
ATOM 706 C C . MET A 1 98 ? 2.714 10.350 5.719 1.00 96.75 98 MET A C 1
ATOM 708 O O . MET A 1 98 ? 2.855 9.552 4.791 1.00 96.75 98 MET A O 1
ATOM 712 N N . GLY A 1 99 ? 2.834 11.675 5.558 1.00 97.12 99 GLY A N 1
ATOM 713 C CA . GLY A 1 99 ? 3.194 12.330 4.296 1.00 97.12 99 GLY A CA 1
ATOM 714 C C . GLY A 1 99 ? 4.551 11.889 3.773 1.00 97.12 99 GLY A C 1
ATOM 715 O O . GLY A 1 99 ? 4.646 11.423 2.640 1.00 97.12 99 GLY A O 1
ATOM 716 N N . TRP A 1 100 ? 5.583 11.962 4.614 1.00 97.69 100 TRP A N 1
ATOM 717 C CA . TRP A 1 100 ? 6.938 11.563 4.236 1.00 97.69 100 TRP A CA 1
ATOM 718 C C . TRP A 1 100 ? 7.049 10.089 3.865 1.00 97.69 100 TRP A C 1
ATOM 720 O O . TRP A 1 100 ? 7.691 9.772 2.871 1.00 97.69 100 TRP A O 1
ATOM 730 N N . ILE A 1 101 ? 6.394 9.196 4.609 1.00 96.75 101 ILE A N 1
ATOM 731 C CA . ILE A 1 101 ? 6.387 7.758 4.306 1.00 96.75 101 ILE A CA 1
ATOM 732 C C . ILE A 1 101 ? 5.733 7.493 2.945 1.00 96.75 101 ILE A C 1
ATOM 734 O O . ILE A 1 101 ? 6.295 6.783 2.113 1.00 96.75 101 ILE A O 1
ATOM 738 N N . THR A 1 102 ? 4.567 8.096 2.703 1.00 96.81 102 THR A N 1
ATOM 739 C CA . THR A 1 102 ? 3.836 7.935 1.437 1.00 96.81 102 THR A CA 1
ATOM 740 C C . THR A 1 102 ? 4.650 8.474 0.259 1.00 96.81 102 THR A C 1
ATOM 742 O O . THR A 1 102 ? 4.778 7.806 -0.769 1.00 96.81 102 THR A O 1
ATOM 745 N N . ALA A 1 103 ? 5.258 9.653 0.424 1.00 96.44 103 ALA A N 1
ATOM 746 C CA . ALA A 1 103 ? 6.123 10.253 -0.584 1.00 96.44 103 ALA A CA 1
ATOM 747 C C . ALA A 1 103 ? 7.373 9.399 -0.846 1.00 96.44 103 ALA A C 1
ATOM 749 O O . ALA A 1 103 ? 7.700 9.158 -2.002 1.00 96.44 103 ALA A O 1
ATOM 750 N N . ALA A 1 104 ? 8.036 8.896 0.199 1.00 95.50 104 ALA A N 1
ATOM 751 C CA . ALA A 1 104 ? 9.230 8.064 0.070 1.00 95.50 104 ALA A CA 1
ATOM 752 C C . ALA A 1 104 ? 8.947 6.747 -0.666 1.00 95.50 104 ALA A C 1
ATOM 754 O O . ALA A 1 104 ? 9.706 6.380 -1.556 1.00 95.50 104 ALA A O 1
ATOM 755 N N . SER A 1 105 ? 7.842 6.064 -0.348 1.00 95.56 105 SER A N 1
ATOM 756 C CA . SER A 1 105 ? 7.432 4.839 -1.052 1.00 95.56 105 SER A CA 1
ATOM 757 C C . SER A 1 105 ? 7.105 5.114 -2.526 1.00 95.56 105 SER A C 1
ATOM 759 O O . SER A 1 105 ? 7.605 4.421 -3.417 1.00 95.56 105 SER A O 1
ATOM 761 N N . THR A 1 106 ? 6.346 6.180 -2.801 1.00 94.75 106 THR A N 1
ATOM 762 C CA . THR A 1 106 ? 5.975 6.564 -4.174 1.00 94.75 106 THR A CA 1
ATOM 763 C C . THR A 1 106 ? 7.210 6.922 -4.999 1.00 94.75 106 THR A C 1
ATOM 765 O O . THR A 1 106 ? 7.418 6.378 -6.082 1.00 94.75 106 THR A O 1
ATOM 768 N N . LEU A 1 107 ? 8.059 7.811 -4.475 1.00 94.94 107 LEU A N 1
ATOM 769 C CA . LEU A 1 107 ? 9.284 8.234 -5.148 1.00 94.94 107 LEU A CA 1
ATOM 770 C C . LEU A 1 107 ? 10.254 7.065 -5.311 1.00 94.94 107 LEU A C 1
ATOM 772 O O . LEU A 1 107 ? 10.798 6.903 -6.394 1.00 94.94 107 LEU A O 1
ATOM 776 N N . GLY A 1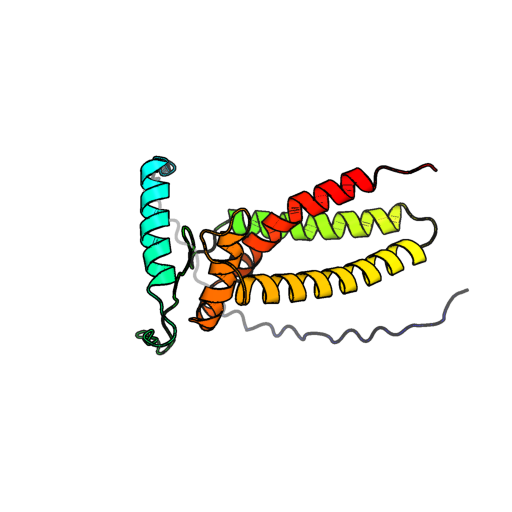 108 ? 10.414 6.215 -4.294 1.00 91.75 108 GLY A N 1
ATOM 777 C CA . GLY A 1 108 ? 11.254 5.021 -4.370 1.00 91.75 108 GLY A CA 1
ATOM 778 C C . GLY A 1 108 ? 10.809 4.067 -5.478 1.00 91.75 108 GLY A C 1
ATOM 779 O O . GLY A 1 108 ? 11.632 3.633 -6.281 1.00 91.75 108 GLY A O 1
ATOM 780 N N . THR A 1 109 ? 9.504 3.811 -5.589 1.00 92.12 109 THR A N 1
ATOM 781 C CA . THR A 1 109 ? 8.937 2.985 -6.668 1.00 92.12 109 THR A CA 1
ATOM 782 C C . THR A 1 109 ? 9.219 3.594 -8.041 1.00 92.12 109 THR A C 1
ATOM 784 O O . THR A 1 109 ? 9.724 2.911 -8.933 1.00 92.12 109 THR A O 1
ATOM 787 N N . LEU A 1 110 ? 8.960 4.896 -8.210 1.00 93.12 110 LEU A N 1
ATOM 788 C CA . LEU A 1 110 ? 9.236 5.601 -9.464 1.00 93.12 110 LEU A CA 1
ATOM 789 C C . LEU A 1 110 ? 10.730 5.599 -9.810 1.00 93.12 110 LEU A C 1
ATOM 791 O O . LEU A 1 110 ? 11.079 5.430 -10.975 1.00 93.12 110 LEU A O 1
ATOM 795 N N . SER A 1 111 ? 11.612 5.745 -8.819 1.00 90.44 111 SER A N 1
ATOM 796 C CA . SER A 1 111 ? 13.062 5.685 -9.008 1.00 90.44 111 SER A CA 1
ATOM 797 C C . SER A 1 111 ? 13.531 4.304 -9.458 1.00 90.44 111 SER A C 1
ATOM 799 O O . SER A 1 111 ? 14.356 4.231 -10.363 1.00 90.44 111 SER A O 1
ATOM 801 N N . VAL A 1 112 ? 12.991 3.217 -8.893 1.00 89.06 112 VAL A N 1
ATOM 802 C CA . VAL A 1 112 ? 13.306 1.842 -9.327 1.00 89.06 112 VAL A CA 1
ATOM 803 C C . VAL A 1 112 ? 12.864 1.608 -10.768 1.00 89.06 112 VAL A C 1
ATOM 805 O O . VAL A 1 112 ? 13.641 1.096 -11.573 1.00 89.06 112 VAL A O 1
ATOM 808 N N . ILE A 1 113 ? 11.646 2.032 -11.115 1.00 91.31 113 ILE A N 1
ATOM 809 C CA . ILE A 1 113 ? 11.133 1.925 -12.485 1.00 91.31 113 ILE A CA 1
ATOM 810 C C . ILE A 1 113 ? 12.028 2.728 -13.435 1.00 91.31 113 ILE A C 1
ATOM 812 O O . ILE A 1 113 ? 12.519 2.184 -14.421 1.00 91.31 113 ILE A O 1
ATOM 816 N N . ALA A 1 114 ? 12.303 3.997 -13.124 1.00 91.50 114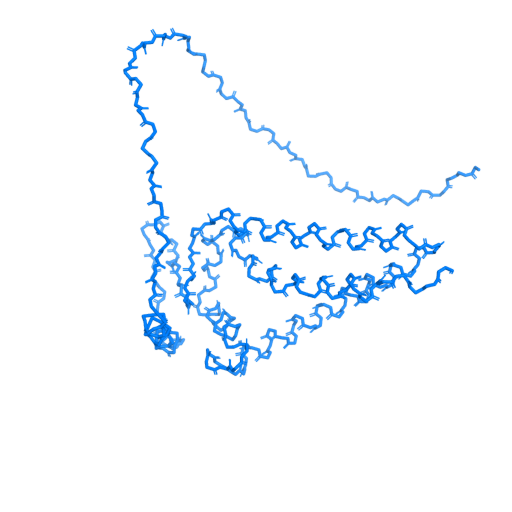 ALA A N 1
ATOM 817 C CA . ALA A 1 114 ? 13.158 4.847 -13.947 1.00 91.50 114 ALA A CA 1
ATOM 818 C C . ALA A 1 114 ? 14.566 4.255 -14.120 1.00 91.50 114 ALA A C 1
ATOM 820 O O . ALA A 1 114 ? 15.082 4.223 -15.237 1.00 91.50 114 ALA A O 1
ATOM 821 N N . TYR A 1 115 ? 15.161 3.731 -13.044 1.00 88.38 115 TYR A N 1
ATOM 822 C CA . TYR A 1 115 ? 16.462 3.069 -13.088 1.00 88.38 115 TYR A CA 1
ATOM 823 C C . TYR A 1 115 ? 16.453 1.849 -14.014 1.00 88.38 115 TYR A C 1
ATOM 825 O O . TYR A 1 115 ? 17.355 1.707 -14.834 1.00 88.38 115 TYR A O 1
ATOM 833 N N . ALA A 1 116 ? 15.414 1.011 -13.956 1.00 88.88 116 ALA A N 1
ATOM 834 C CA . ALA A 1 116 ? 15.288 -0.144 -14.843 1.00 88.88 116 ALA A CA 1
ATOM 835 C C . ALA A 1 116 ? 15.238 0.258 -16.328 1.00 88.88 116 ALA A C 1
ATOM 837 O O . ALA A 1 116 ? 15.853 -0.406 -17.161 1.00 88.88 116 ALA A O 1
ATOM 838 N N . PHE A 1 117 ? 14.551 1.353 -16.669 1.00 91.88 117 PHE A N 1
ATOM 839 C CA . PHE A 1 117 ? 14.502 1.859 -18.045 1.00 91.88 117 PHE A CA 1
ATOM 840 C C . PHE A 1 117 ? 15.825 2.477 -18.507 1.00 91.88 117 PHE A C 1
ATOM 842 O O . PHE A 1 117 ? 16.222 2.256 -19.646 1.00 91.88 117 PHE A O 1
ATOM 849 N N . VAL A 1 118 ? 16.514 3.230 -17.645 1.00 92.06 118 VAL A N 1
ATOM 850 C CA . VAL A 1 118 ? 17.794 3.876 -17.994 1.00 92.06 118 VAL A CA 1
ATOM 851 C C . VAL A 1 118 ? 18.934 2.860 -18.098 1.00 92.06 118 VAL A C 1
ATOM 853 O O . VAL A 1 118 ? 19.810 3.011 -18.945 1.00 92.06 118 VAL A O 1
ATOM 856 N N . SER A 1 119 ? 18.916 1.814 -17.272 1.00 87.75 119 SER A N 1
ATOM 857 C CA . SER A 1 119 ? 19.945 0.768 -17.263 1.00 87.75 119 SER A CA 1
ATOM 858 C C . SER A 1 119 ? 19.724 -0.326 -18.313 1.00 87.75 119 SER A C 1
ATOM 860 O O . SER A 1 119 ? 20.585 -1.187 -18.480 1.00 87.75 119 SER A O 1
ATOM 862 N N . SER A 1 120 ? 18.589 -0.331 -19.019 1.00 88.75 120 SER A N 1
ATOM 863 C CA . SER A 1 120 ? 18.277 -1.368 -20.003 1.00 88.75 120 SER A CA 1
ATOM 864 C C . SER A 1 120 ? 18.566 -0.913 -21.431 1.00 88.75 120 SER A C 1
ATOM 866 O O . SER A 1 120 ? 18.104 0.133 -21.876 1.00 88.75 120 SER A O 1
ATOM 868 N N . SER A 1 121 ? 19.265 -1.752 -22.197 1.00 93.31 121 SER A N 1
ATOM 869 C CA . SER A 1 121 ? 19.461 -1.556 -23.639 1.00 93.31 121 SER A CA 1
ATOM 870 C C . SER A 1 121 ? 18.205 -1.858 -24.467 1.00 93.31 121 SER A C 1
ATOM 872 O O . SER A 1 121 ? 18.129 -1.470 -25.632 1.00 93.31 121 SER A O 1
ATOM 874 N N . ASN A 1 122 ? 17.214 -2.541 -23.881 1.00 93.25 122 ASN A N 1
ATOM 875 C CA . ASN A 1 122 ? 15.958 -2.891 -24.533 1.00 93.25 122 ASN A CA 1
ATOM 876 C C . ASN A 1 122 ? 14.771 -2.612 -23.591 1.00 93.25 122 ASN A C 1
ATOM 878 O O . ASN A 1 122 ? 14.579 -3.353 -22.622 1.00 93.25 122 ASN A O 1
ATOM 882 N N . PRO A 1 123 ? 13.910 -1.622 -23.899 1.00 91.25 123 PRO A N 1
ATOM 883 C CA . PRO A 1 123 ? 12.805 -1.232 -23.025 1.00 91.25 123 PRO A CA 1
ATOM 884 C C . PRO A 1 123 ? 11.739 -2.324 -22.854 1.00 91.25 123 PRO A C 1
ATOM 886 O O . PRO A 1 123 ? 10.912 -2.223 -21.948 1.00 91.25 123 PRO A O 1
ATOM 889 N N . LEU A 1 124 ? 11.752 -3.378 -23.679 1.00 95.44 124 LEU A N 1
ATOM 890 C CA . LEU A 1 124 ? 10.826 -4.500 -23.556 1.00 95.44 124 LEU A CA 1
ATOM 891 C C . LEU A 1 124 ? 10.953 -5.210 -22.201 1.00 95.44 124 LEU A C 1
ATOM 893 O O . LEU A 1 124 ? 9.935 -5.578 -21.625 1.00 95.44 124 LEU A O 1
ATOM 897 N N . TRP A 1 125 ? 12.167 -5.368 -21.660 1.00 92.12 125 TRP A N 1
ATOM 898 C CA . TRP A 1 125 ? 12.359 -6.062 -20.382 1.00 92.12 125 TRP A CA 1
ATOM 899 C C . TRP A 1 125 ? 11.766 -5.290 -19.195 1.00 92.12 125 TRP A C 1
ATOM 901 O O . TRP A 1 125 ? 10.952 -5.875 -18.480 1.00 92.12 125 TRP A O 1
ATOM 911 N N . PRO A 1 126 ? 12.057 -3.986 -19.000 1.00 92.31 126 PRO A N 1
ATOM 912 C CA . PRO A 1 126 ? 11.366 -3.182 -17.993 1.00 92.31 126 PRO A CA 1
ATOM 913 C C . PRO A 1 126 ? 9.841 -3.156 -18.164 1.00 92.31 126 PRO A C 1
ATOM 915 O O . PRO A 1 126 ? 9.121 -3.227 -17.169 1.00 92.31 126 PRO A O 1
ATOM 918 N N . LEU A 1 127 ? 9.333 -3.096 -19.403 1.00 95.62 127 LEU A N 1
ATOM 919 C CA . LEU A 1 127 ? 7.890 -3.118 -19.675 1.00 95.62 127 LEU A CA 1
ATOM 920 C C . LEU A 1 127 ? 7.239 -4.442 -19.260 1.00 95.62 127 LEU A C 1
ATOM 922 O O . LEU A 1 127 ? 6.197 -4.427 -18.607 1.00 95.62 127 LEU A O 1
ATOM 926 N N . LEU A 1 128 ? 7.851 -5.579 -19.605 1.00 95.81 128 LEU A N 1
ATOM 927 C CA . LEU A 1 128 ? 7.366 -6.901 -19.201 1.00 95.81 128 LEU A CA 1
ATOM 928 C C . LEU A 1 128 ? 7.425 -7.077 -17.681 1.00 95.81 128 LEU A C 1
ATOM 930 O O . LEU A 1 128 ? 6.467 -7.575 -17.094 1.00 95.81 128 LEU A O 1
ATOM 934 N N . SER A 1 129 ? 8.501 -6.619 -17.037 1.00 91.69 129 SER A N 1
ATOM 935 C CA . SER A 1 129 ? 8.629 -6.640 -15.576 1.00 91.69 129 SER A CA 1
ATOM 936 C C . SER A 1 129 ? 7.571 -5.776 -14.891 1.00 91.69 129 SER A C 1
ATOM 938 O O . SER A 1 129 ? 6.998 -6.203 -13.893 1.00 91.69 129 SER A O 1
ATOM 940 N N . LEU A 1 130 ? 7.264 -4.592 -15.434 1.00 93.75 130 LEU A N 1
ATOM 941 C CA . LEU A 1 130 ? 6.193 -3.735 -14.922 1.00 93.75 130 LEU A CA 1
ATOM 942 C C . LEU A 1 130 ? 4.823 -4.405 -15.080 1.00 93.75 130 LEU A C 1
ATOM 944 O O . LEU A 1 130 ? 4.050 -4.434 -14.127 1.00 93.75 130 LEU A O 1
ATOM 948 N N . ALA A 1 131 ? 4.533 -4.976 -16.252 1.00 96.50 131 ALA A N 1
ATOM 949 C CA . ALA A 1 131 ? 3.279 -5.684 -16.501 1.00 96.50 131 ALA A CA 1
ATOM 950 C C . ALA A 1 131 ? 3.109 -6.891 -15.564 1.00 96.50 131 ALA A C 1
ATOM 952 O O . ALA A 1 131 ? 2.053 -7.059 -14.955 1.00 96.50 131 ALA A O 1
ATOM 953 N N . LEU A 1 132 ? 4.164 -7.694 -15.396 1.00 95.06 132 LEU A N 1
ATOM 954 C CA . LEU A 1 132 ? 4.166 -8.827 -14.475 1.00 95.06 132 LEU A CA 1
ATOM 955 C C . LEU A 1 132 ? 4.011 -8.368 -13.020 1.00 95.06 132 LEU A C 1
ATOM 957 O O . LEU A 1 132 ? 3.229 -8.955 -12.280 1.00 95.06 132 LEU A O 1
ATOM 961 N N . GLY A 1 133 ? 4.707 -7.300 -12.624 1.00 91.81 133 GLY A N 1
ATOM 962 C CA . GLY A 1 133 ? 4.609 -6.713 -11.289 1.00 91.81 133 GLY A CA 1
ATOM 963 C C . GLY A 1 133 ? 3.206 -6.200 -10.965 1.00 91.81 133 GLY A C 1
ATOM 964 O O . GLY A 1 133 ? 2.728 -6.432 -9.860 1.00 91.81 133 GLY A O 1
ATOM 965 N N . LEU A 1 134 ? 2.518 -5.577 -11.927 1.00 94.06 134 LEU A N 1
ATOM 966 C CA . LEU A 1 134 ? 1.123 -5.157 -11.768 1.00 94.06 134 LEU A CA 1
ATOM 967 C C . LEU A 1 134 ? 0.195 -6.361 -11.567 1.00 94.06 134 LEU A C 1
ATOM 969 O O . LEU A 1 134 ? -0.582 -6.379 -10.618 1.00 94.06 134 LEU A O 1
ATOM 973 N N . VAL A 1 135 ? 0.307 -7.397 -12.406 1.00 97.31 135 VAL A N 1
ATOM 974 C CA . VAL A 1 135 ? -0.537 -8.601 -12.297 1.00 97.31 135 VAL A CA 1
ATOM 975 C C . VAL A 1 135 ? -0.290 -9.346 -10.984 1.00 97.31 135 VAL A C 1
ATOM 977 O O . VAL A 1 135 ? -1.240 -9.705 -10.290 1.00 97.31 135 VAL A O 1
ATOM 980 N N . LEU A 1 136 ? 0.977 -9.570 -10.623 1.00 94.69 136 LEU A N 1
ATOM 981 C CA . LEU A 1 136 ? 1.335 -10.242 -9.372 1.00 94.69 136 LEU A CA 1
ATOM 982 C C . LEU A 1 136 ? 0.975 -9.397 -8.148 1.00 94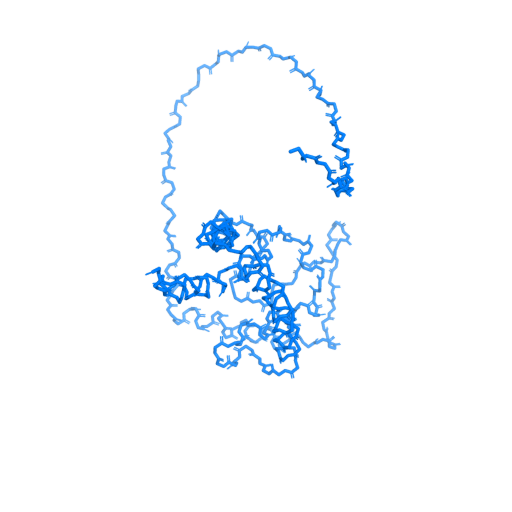.69 136 LEU A C 1
ATOM 984 O O . LEU A 1 136 ? 0.572 -9.961 -7.137 1.00 94.69 136 LEU A O 1
ATOM 988 N N . GLY A 1 137 ? 1.096 -8.071 -8.239 1.00 92.12 137 GLY A N 1
ATOM 989 C CA . GLY A 1 137 ? 0.714 -7.142 -7.180 1.00 92.12 137 GLY A CA 1
ATOM 990 C C . GLY A 1 137 ? -0.782 -7.194 -6.882 1.00 92.12 137 GLY A C 1
ATOM 991 O O . GLY A 1 137 ? -1.160 -7.360 -5.726 1.00 92.12 137 GLY A O 1
ATOM 992 N N . GLU A 1 138 ? -1.624 -7.144 -7.916 1.00 95.44 138 GLU A N 1
ATOM 993 C CA . GLU A 1 138 ? -3.080 -7.274 -7.770 1.00 95.44 138 GLU A CA 1
ATOM 994 C C . GLU A 1 138 ? -3.473 -8.660 -7.245 1.00 95.44 138 GLU A C 1
ATOM 996 O O . GLU A 1 138 ? -4.281 -8.769 -6.321 1.00 95.44 138 GLU A O 1
ATOM 1001 N N . LEU A 1 139 ? -2.858 -9.728 -7.773 1.00 96.94 139 LEU A N 1
ATOM 1002 C CA . LEU A 1 139 ? -3.101 -11.092 -7.298 1.00 96.94 139 LEU A CA 1
ATOM 1003 C C . LEU A 1 139 ? -2.711 -11.253 -5.823 1.00 96.94 139 LEU A C 1
ATOM 1005 O O . LEU A 1 139 ? -3.480 -11.814 -5.044 1.00 96.94 139 LEU A O 1
ATOM 1009 N N . PHE A 1 140 ? -1.537 -10.748 -5.434 1.00 93.81 140 PHE A N 1
ATOM 1010 C CA . PHE A 1 140 ? -1.074 -10.771 -4.051 1.00 93.81 140 PHE A CA 1
ATOM 1011 C C . PHE A 1 140 ? -1.991 -9.949 -3.148 1.00 93.81 140 PHE A C 1
ATOM 1013 O O . PHE A 1 140 ? -2.419 -10.458 -2.120 1.00 93.81 140 PHE A O 1
ATOM 1020 N N . SER A 1 141 ? -2.329 -8.713 -3.529 1.00 91.31 141 SER A N 1
ATOM 1021 C CA . SER A 1 141 ? -3.201 -7.849 -2.728 1.00 91.31 141 SER A CA 1
ATOM 1022 C C . SER A 1 141 ? -4.575 -8.482 -2.533 1.00 91.31 141 SER A C 1
ATOM 1024 O O . SER A 1 141 ? -5.060 -8.516 -1.407 1.00 91.31 141 SER A O 1
ATOM 1026 N N . GLY A 1 142 ? -5.180 -9.033 -3.589 1.00 94.38 142 GLY A N 1
ATOM 1027 C CA . GLY A 1 142 ? -6.477 -9.703 -3.505 1.00 94.38 142 GLY A CA 1
ATOM 1028 C C . GLY A 1 142 ? -6.439 -10.962 -2.637 1.00 94.38 142 GLY A C 1
ATOM 1029 O O . GLY A 1 142 ? -7.291 -11.132 -1.766 1.00 94.38 142 GLY A O 1
ATOM 1030 N N . ALA A 1 143 ? -5.431 -11.821 -2.827 1.00 96.38 143 ALA A N 1
ATOM 1031 C CA . ALA A 1 143 ? -5.260 -13.028 -2.019 1.00 96.38 143 ALA A CA 1
ATOM 1032 C C . ALA A 1 143 ? -4.971 -12.698 -0.548 1.00 96.38 143 ALA A C 1
ATOM 1034 O O . ALA A 1 143 ? -5.519 -13.346 0.341 1.00 96.38 143 ALA A O 1
ATOM 1035 N N . PHE A 1 144 ? -4.142 -11.683 -0.294 1.00 92.81 144 PHE A N 1
ATOM 1036 C CA . PHE A 1 144 ? -3.823 -11.216 1.049 1.00 92.81 144 PHE A CA 1
ATOM 1037 C C . PHE A 1 144 ? -5.062 -10.649 1.740 1.00 92.81 144 PHE A C 1
ATOM 1039 O O . PHE A 1 144 ? -5.363 -11.097 2.839 1.00 92.81 144 PHE A O 1
ATOM 1046 N N . HIS A 1 145 ? -5.817 -9.761 1.079 1.00 91.62 145 HIS A N 1
ATOM 1047 C CA . HIS A 1 145 ? -7.071 -9.215 1.612 1.00 91.62 145 HIS A CA 1
ATOM 1048 C C . HIS A 1 145 ? -8.062 -10.331 1.962 1.00 91.62 145 HIS A C 1
ATOM 1050 O O . HIS A 1 145 ? -8.504 -10.420 3.106 1.00 91.62 145 HIS A O 1
ATOM 1056 N N . TRP A 1 146 ? -8.332 -11.243 1.017 1.00 94.38 146 TRP A N 1
ATOM 1057 C CA . TRP A 1 146 ? -9.206 -12.394 1.259 1.00 94.38 146 TRP A CA 1
ATOM 1058 C C . TRP A 1 146 ? -8.729 -13.230 2.450 1.00 94.38 146 TRP A C 1
ATOM 1060 O O . TRP A 1 146 ? -9.531 -13.584 3.313 1.00 94.38 146 TRP A O 1
ATOM 1070 N N . ALA A 1 147 ? -7.430 -13.525 2.529 1.00 93.44 147 ALA A N 1
ATOM 1071 C CA . ALA A 1 147 ? -6.886 -14.313 3.622 1.00 93.44 147 ALA A CA 1
ATOM 1072 C C . ALA A 1 147 ? -7.070 -13.609 4.974 1.00 93.44 147 ALA A C 1
ATOM 1074 O O . ALA A 1 147 ? -7.553 -14.229 5.915 1.00 93.44 147 ALA A O 1
ATOM 1075 N N . THR A 1 148 ? -6.738 -12.321 5.071 1.00 90.06 148 THR A N 1
ATOM 1076 C CA . THR A 1 148 ? -6.850 -11.551 6.320 1.00 90.06 148 THR A CA 1
ATOM 1077 C C . THR A 1 148 ? -8.293 -11.302 6.760 1.00 90.06 148 THR A C 1
ATOM 1079 O O . THR A 1 148 ? -8.547 -11.162 7.954 1.00 90.06 148 THR A O 1
ATOM 1082 N N . ASP A 1 149 ? -9.240 -11.270 5.820 1.00 89.00 149 ASP A N 1
ATOM 1083 C CA . ASP A 1 149 ? -10.666 -11.105 6.120 1.00 89.00 149 ASP A CA 1
ATOM 1084 C C . ASP A 1 149 ? -11.318 -12.382 6.645 1.00 89.00 149 ASP A C 1
ATOM 1086 O O . ASP A 1 149 ? -12.226 -12.322 7.470 1.00 89.00 149 ASP A O 1
ATOM 1090 N N . ASN A 1 150 ? -10.880 -13.539 6.147 1.00 89.00 150 ASN A N 1
ATOM 1091 C CA . ASN A 1 150 ? -11.504 -14.826 6.457 1.00 89.00 150 ASN A CA 1
ATOM 1092 C C . ASN A 1 150 ? -10.753 -15.601 7.543 1.00 89.00 150 ASN A C 1
ATOM 1094 O O . ASN A 1 150 ? -11.328 -16.488 8.175 1.00 89.00 150 ASN A O 1
ATOM 1098 N N . TYR A 1 151 ? -9.473 -15.290 7.749 1.00 87.12 151 TYR A N 1
ATOM 1099 C CA . TYR A 1 151 ? -8.603 -16.013 8.660 1.00 87.12 151 TYR A CA 1
ATOM 1100 C C . TYR A 1 151 ? -7.816 -15.062 9.559 1.00 87.12 151 TYR A C 1
ATOM 1102 O O . TYR A 1 151 ? -7.367 -13.988 9.156 1.00 87.12 151 TYR A O 1
ATOM 1110 N N . GLY A 1 152 ? -7.593 -15.523 10.787 1.00 86.00 152 GLY A N 1
ATOM 1111 C CA . GLY A 1 152 ? -6.843 -14.786 11.788 1.00 86.00 152 GLY A CA 1
ATOM 1112 C C . GLY A 1 152 ? -7.647 -13.688 12.481 1.00 86.00 152 GLY A C 1
ATOM 1113 O O . GLY A 1 152 ? -8.813 -13.425 12.204 1.00 86.00 152 GLY A O 1
ATOM 1114 N N . SER A 1 153 ? -6.973 -13.076 13.434 1.00 84.81 153 SER A N 1
ATOM 1115 C CA . SER A 1 153 ? -7.424 -11.998 14.308 1.00 84.81 153 SER A CA 1
ATOM 1116 C C . SER A 1 153 ? -6.220 -11.128 14.690 1.00 84.81 153 SER A C 1
ATOM 1118 O O . SER A 1 153 ? -5.109 -11.369 14.202 1.00 84.81 153 SER A O 1
ATOM 1120 N N . LEU A 1 154 ? -6.392 -10.145 15.578 1.00 82.94 154 LEU A N 1
ATOM 1121 C CA . LEU A 1 154 ? -5.281 -9.315 16.060 1.00 82.94 154 LEU A CA 1
ATOM 1122 C C . LEU A 1 154 ? -4.158 -10.143 16.715 1.00 82.94 154 LEU A C 1
ATOM 1124 O O . LEU A 1 154 ? -2.991 -9.773 16.614 1.00 82.94 154 LEU A O 1
ATOM 1128 N N . GLN A 1 155 ? -4.485 -11.310 17.281 1.00 85.50 155 GLN A N 1
ATOM 1129 C CA . GLN A 1 155 ? -3.522 -12.241 17.881 1.00 85.50 155 GLN A CA 1
ATOM 1130 C C . GLN A 1 155 ? -2.720 -13.059 16.851 1.00 85.50 155 GLN A C 1
ATOM 1132 O O . GLN A 1 155 ? -1.837 -13.832 17.227 1.00 85.50 155 GLN A O 1
ATOM 1137 N N . THR A 1 156 ? -3.000 -12.920 15.550 1.00 87.69 156 THR A N 1
ATOM 1138 C CA . THR A 1 156 ? -2.246 -13.638 14.513 1.00 87.69 156 THR A CA 1
ATOM 1139 C C . THR A 1 156 ? -0.806 -13.131 14.485 1.00 87.69 156 THR A C 1
ATOM 1141 O O . THR A 1 156 ? -0.590 -11.934 14.264 1.00 87.69 156 THR A O 1
ATOM 1144 N N . PRO A 1 157 ? 0.207 -14.003 14.640 1.00 88.25 157 PRO A N 1
ATOM 1145 C CA . PRO A 1 157 ? 1.595 -13.571 14.583 1.00 88.25 157 PRO A CA 1
ATOM 1146 C C . PRO A 1 157 ? 1.898 -12.877 13.254 1.00 88.25 157 PRO A C 1
ATOM 1148 O O . PRO A 1 157 ? 1.463 -13.338 12.199 1.00 88.25 157 PRO A O 1
ATOM 1151 N N . ILE A 1 158 ? 2.680 -11.794 13.302 1.00 85.62 158 ILE A N 1
ATOM 1152 C CA . ILE A 1 158 ? 3.161 -11.014 12.145 1.00 85.62 158 ILE A CA 1
ATOM 1153 C C . ILE A 1 158 ? 2.063 -10.200 11.435 1.00 85.62 158 ILE A C 1
ATOM 1155 O O . ILE A 1 158 ? 2.267 -9.016 11.177 1.00 85.62 158 ILE A O 1
ATOM 1159 N N . VAL A 1 159 ? 0.913 -10.803 11.124 1.00 88.94 159 VAL A N 1
ATOM 1160 C CA . VAL A 1 159 ? -0.142 -10.201 10.285 1.00 88.94 159 VAL A CA 1
ATOM 1161 C C . VAL A 1 159 ? -1.410 -9.815 11.046 1.00 88.94 159 VAL A C 1
ATOM 1163 O O . VAL A 1 159 ? -2.341 -9.303 10.430 1.00 88.94 159 VAL A O 1
ATOM 1166 N N . GLY A 1 160 ? -1.462 -9.987 12.369 1.00 88.00 160 GLY A N 1
ATOM 1167 C CA . GLY A 1 160 ? -2.678 -9.734 13.147 1.00 88.00 160 GLY A CA 1
ATOM 1168 C C . GLY A 1 160 ? -3.197 -8.302 13.044 1.00 88.00 160 GLY A C 1
ATOM 1169 O O . GLY A 1 160 ? -4.399 -8.084 12.907 1.00 88.00 160 GLY A O 1
ATOM 1170 N N . PHE A 1 161 ? -2.295 -7.319 12.967 1.00 85.25 161 PHE A N 1
ATOM 1171 C CA . PHE A 1 161 ? -2.676 -5.930 12.703 1.00 85.25 161 PHE A CA 1
ATOM 1172 C C . PHE A 1 161 ? -3.397 -5.764 11.355 1.00 85.25 161 PHE A C 1
ATOM 1174 O O . PHE A 1 161 ? -4.345 -4.990 11.263 1.00 85.25 161 PHE A O 1
ATOM 1181 N N . ALA A 1 162 ? -2.974 -6.488 10.311 1.00 88.31 162 ALA A N 1
ATOM 1182 C CA . ALA A 1 162 ? -3.637 -6.458 9.009 1.00 88.31 162 ALA A CA 1
ATOM 1183 C C . ALA A 1 162 ? -5.016 -7.132 9.071 1.00 88.31 162 ALA A C 1
ATOM 1185 O O . ALA A 1 162 ? -5.978 -6.549 8.581 1.00 88.31 162 ALA A O 1
ATOM 1186 N N . CYS A 1 163 ? -5.134 -8.288 9.739 1.00 88.50 163 CYS A N 1
ATOM 1187 C CA . CYS A 1 163 ? -6.421 -8.954 9.982 1.00 88.50 163 CYS A CA 1
ATOM 1188 C C . CYS A 1 163 ? -7.422 -8.000 10.651 1.00 88.50 163 CYS A C 1
ATOM 1190 O O . CYS A 1 163 ? -8.492 -7.745 10.105 1.00 88.50 163 CYS A O 1
ATOM 1192 N N . ALA A 1 164 ? -7.042 -7.383 11.774 1.00 84.94 164 ALA A N 1
ATOM 1193 C CA . ALA A 1 164 ? -7.907 -6.440 12.483 1.00 84.94 164 ALA A CA 1
ATOM 1194 C C . ALA A 1 164 ? -8.218 -5.166 11.666 1.00 84.94 164 ALA A C 1
ATOM 1196 O O . ALA A 1 164 ? -9.313 -4.611 11.776 1.00 84.94 164 ALA A O 1
ATOM 1197 N N . ALA A 1 165 ? -7.289 -4.710 10.816 1.00 84.75 165 ALA A N 1
ATOM 1198 C CA . ALA A 1 165 ? -7.511 -3.573 9.922 1.00 84.75 165 ALA A CA 1
ATOM 1199 C C . ALA A 1 165 ? -8.595 -3.852 8.875 1.00 84.75 165 ALA A C 1
ATOM 1201 O O . ALA A 1 165 ? -9.526 -3.055 8.732 1.00 84.75 165 ALA A O 1
ATOM 1202 N N . PHE A 1 166 ? -8.464 -4.959 8.138 1.00 87.88 166 PHE A N 1
ATOM 1203 C CA . PHE A 1 166 ? -9.383 -5.301 7.052 1.00 87.88 166 PHE A CA 1
ATOM 1204 C C . PHE A 1 166 ? -10.760 -5.698 7.592 1.00 87.88 166 PHE A C 1
ATOM 1206 O O . PHE A 1 166 ? -11.767 -5.116 7.183 1.00 87.88 166 PHE A O 1
ATOM 1213 N N . GLN A 1 167 ? -10.800 -6.542 8.627 1.00 87.69 167 GLN A N 1
ATOM 1214 C CA . GLN A 1 167 ? -12.050 -6.941 9.277 1.00 87.69 167 GLN A CA 1
ATOM 1215 C C . GLN A 1 167 ? -12.786 -5.732 9.884 1.00 87.69 167 GLN A C 1
ATOM 1217 O O . GLN A 1 167 ? -13.992 -5.565 9.688 1.00 87.69 167 GLN A O 1
ATOM 1222 N N . GLY A 1 168 ? -12.063 -4.824 10.550 1.00 83.56 168 GLY A N 1
ATOM 1223 C CA . GLY A 1 168 ? -12.638 -3.599 11.108 1.00 83.56 168 GLY A CA 1
ATOM 1224 C C . GLY A 1 168 ? -13.205 -2.645 10.048 1.00 83.56 168 GLY A C 1
ATOM 1225 O O . GLY A 1 168 ? -14.213 -1.976 10.290 1.00 83.56 168 GLY A O 1
ATOM 1226 N N . HIS A 1 169 ? -12.614 -2.608 8.848 1.00 85.06 169 HIS A N 1
ATOM 1227 C CA . HIS A 1 169 ? -13.130 -1.794 7.746 1.00 85.06 169 HIS A CA 1
ATOM 1228 C C . HIS A 1 169 ? -14.509 -2.263 7.269 1.00 85.06 169 HIS A C 1
ATOM 1230 O O . HIS A 1 169 ? -15.337 -1.429 6.916 1.00 85.06 169 HIS A O 1
ATOM 1236 N N . HIS A 1 170 ? -14.801 -3.564 7.305 1.00 85.81 170 HIS A N 1
ATOM 1237 C CA . HIS A 1 170 ? -16.127 -4.075 6.945 1.00 85.81 170 HIS A CA 1
ATOM 1238 C C . HIS A 1 170 ? -17.215 -3.691 7.952 1.00 85.81 170 HIS A C 1
ATOM 1240 O O . HIS A 1 170 ? -18.367 -3.499 7.561 1.00 85.81 170 HIS A O 1
ATOM 1246 N N . LEU A 1 171 ? -16.853 -3.507 9.224 1.00 83.62 171 LEU A N 1
ATOM 1247 C CA . LEU A 1 171 ? -17.774 -3.033 10.260 1.00 83.62 171 LEU A CA 1
ATOM 1248 C C . LEU A 1 171 ? -18.100 -1.542 10.108 1.00 83.62 171 LEU A C 1
ATOM 1250 O O . LEU A 1 171 ? -19.237 -1.127 10.333 1.00 83.62 171 LEU A O 1
ATOM 1254 N N . ALA A 1 172 ? -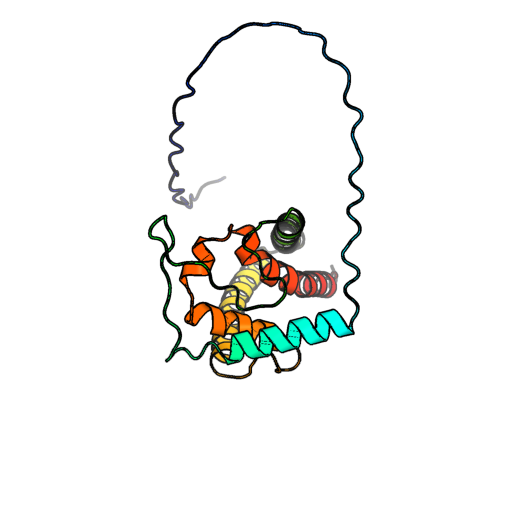17.111 -0.733 9.717 1.00 88.00 172 ALA A N 1
ATOM 1255 C CA . ALA A 1 172 ? -17.254 0.717 9.601 1.00 88.00 172 ALA A CA 1
ATOM 1256 C C . ALA A 1 172 ? -16.588 1.291 8.335 1.00 88.00 172 ALA A C 1
ATOM 1258 O O . ALA A 1 172 ? -15.658 2.108 8.438 1.00 88.00 172 ALA A O 1
ATOM 1259 N N . PRO A 1 173 ? -17.079 0.940 7.128 1.00 89.19 173 PRO A N 1
ATOM 1260 C CA . PRO A 1 173 ? -16.428 1.304 5.867 1.00 89.19 173 PRO A CA 1
ATOM 1261 C C . PRO A 1 173 ? -16.374 2.817 5.639 1.00 89.19 173 PRO A C 1
ATOM 1263 O O . PRO A 1 173 ? -15.448 3.326 5.009 1.00 89.19 173 PRO A O 1
ATOM 1266 N N . TRP A 1 174 ? -17.321 3.573 6.204 1.00 92.44 174 TRP A N 1
ATOM 1267 C CA . TRP A 1 174 ? -17.361 5.034 6.092 1.00 92.44 174 TRP A CA 1
ATOM 1268 C C . TRP A 1 174 ? -16.172 5.729 6.758 1.00 92.44 174 TRP A C 1
ATOM 1270 O O . TRP A 1 174 ? -15.823 6.830 6.333 1.00 92.44 174 TRP A O 1
ATOM 1280 N N . THR A 1 175 ? -15.513 5.102 7.741 1.00 91.19 175 THR A N 1
ATOM 1281 C CA . THR A 1 175 ? -14.376 5.688 8.474 1.00 91.19 175 THR A CA 1
ATOM 1282 C C . THR A 1 175 ? -13.258 6.154 7.539 1.00 91.19 175 THR A C 1
ATOM 1284 O O . THR A 1 175 ? -12.617 7.173 7.805 1.00 91.19 175 THR A O 1
ATOM 1287 N N . ILE A 1 176 ? -13.060 5.477 6.401 1.00 91.94 176 ILE A N 1
ATOM 1288 C CA . ILE A 1 176 ? -12.051 5.858 5.401 1.00 91.94 176 ILE A CA 1
ATOM 1289 C C . ILE A 1 176 ? -12.287 7.268 4.835 1.00 91.94 176 ILE A C 1
ATOM 1291 O O . ILE A 1 176 ? -11.335 7.984 4.528 1.00 91.94 176 ILE A O 1
ATOM 1295 N N . GLY A 1 177 ? -13.552 7.696 4.758 1.00 93.44 177 GLY A N 1
ATOM 1296 C CA . GLY A 1 177 ? -13.960 9.016 4.277 1.00 93.44 177 GLY A CA 1
ATOM 1297 C C . GLY A 1 177 ? -13.761 10.145 5.291 1.00 93.44 177 GLY A C 1
ATOM 1298 O O . GLY A 1 177 ? -13.932 11.312 4.937 1.00 93.44 177 GLY A O 1
ATOM 1299 N N . HIS A 1 178 ? -13.396 9.817 6.535 1.00 92.56 178 HIS A N 1
ATOM 1300 C CA . HIS A 1 178 ? -13.021 10.785 7.573 1.00 92.56 178 HIS A CA 1
ATOM 1301 C C . HIS A 1 178 ? -11.505 11.024 7.632 1.00 92.56 178 HIS A C 1
ATOM 1303 O O . HIS A 1 178 ? -11.042 11.873 8.393 1.00 92.56 178 HIS A O 1
ATOM 1309 N N . ARG A 1 179 ? -10.721 10.295 6.832 1.00 94.12 179 ARG A N 1
ATOM 1310 C CA . ARG A 1 179 ? -9.258 10.373 6.789 1.00 94.12 179 ARG A CA 1
ATOM 1311 C C . ARG A 1 179 ? -8.797 11.011 5.484 1.00 94.12 179 ARG A C 1
ATOM 1313 O O . ARG A 1 179 ? -9.455 10.908 4.451 1.00 94.12 179 ARG A O 1
ATOM 1320 N N . SER A 1 180 ? -7.637 11.662 5.519 1.00 95.88 180 SER A N 1
ATOM 1321 C CA . SER A 1 180 ? -6.973 12.083 4.282 1.00 95.88 180 SER A CA 1
ATOM 1322 C C . SER A 1 180 ? -6.433 10.871 3.519 1.00 95.88 180 SER A C 1
ATOM 1324 O O . SER A 1 180 ? -6.181 9.820 4.111 1.00 95.88 180 SER A O 1
ATOM 1326 N N . LEU A 1 181 ? -6.172 11.041 2.218 1.00 95.06 181 LEU A N 1
ATOM 1327 C CA . LEU A 1 181 ? -5.512 10.023 1.394 1.00 95.06 181 LEU A CA 1
ATOM 1328 C C . LEU A 1 181 ? -4.242 9.491 2.071 1.00 95.06 181 LEU A C 1
ATOM 1330 O O . LEU A 1 181 ? -4.079 8.288 2.233 1.00 95.06 181 LEU A O 1
ATOM 1334 N N . THR A 1 182 ? -3.374 10.396 2.519 1.00 96.31 182 THR A N 1
ATOM 1335 C CA . THR A 1 182 ? -2.099 10.067 3.157 1.00 96.31 182 THR A CA 1
ATOM 1336 C C . THR A 1 182 ? -2.281 9.250 4.434 1.00 96.31 182 THR A C 1
ATOM 1338 O O . THR A 1 182 ? -1.534 8.307 4.672 1.00 96.31 182 THR A O 1
ATOM 1341 N N . ASN A 1 183 ? -3.281 9.584 5.253 1.00 95.56 183 ASN A N 1
ATOM 1342 C CA . ASN A 1 183 ? -3.592 8.822 6.460 1.00 95.56 183 ASN A CA 1
ATOM 1343 C C . ASN A 1 183 ? -4.094 7.404 6.111 1.00 95.56 183 ASN A C 1
ATOM 1345 O O . ASN A 1 183 ? -3.698 6.431 6.743 1.00 95.56 183 ASN A O 1
ATOM 1349 N N . ASN A 1 184 ? -4.864 7.258 5.033 1.00 93.94 184 ASN A N 1
ATOM 1350 C CA . ASN A 1 184 ? -5.322 5.943 4.585 1.00 93.94 184 ASN A CA 1
ATOM 1351 C C . ASN A 1 184 ? -4.183 5.052 4.065 1.00 93.94 184 ASN A C 1
ATOM 1353 O O . ASN A 1 184 ? -4.168 3.857 4.349 1.00 93.94 184 ASN A O 1
ATOM 1357 N N . VAL A 1 185 ? -3.222 5.608 3.319 1.00 94.25 185 VAL A N 1
ATOM 1358 C CA . VAL A 1 185 ? -2.254 4.786 2.564 1.00 94.25 185 VAL A CA 1
ATOM 1359 C C . VAL A 1 185 ? -0.885 4.623 3.227 1.00 94.25 185 VAL A C 1
ATOM 1361 O O . VAL A 1 185 ? -0.144 3.718 2.843 1.00 94.25 185 VAL A O 1
ATOM 1364 N N . TYR A 1 186 ? -0.512 5.443 4.220 1.00 95.06 186 TYR A N 1
ATOM 1365 C CA . TYR A 1 186 ? 0.872 5.438 4.722 1.00 95.06 186 TYR A CA 1
ATOM 1366 C C . TYR A 1 186 ? 1.304 4.107 5.356 1.00 95.06 186 TYR A C 1
ATOM 1368 O O . TYR A 1 186 ? 2.490 3.789 5.316 1.00 95.06 186 TYR A O 1
ATOM 1376 N N . LYS A 1 187 ? 0.383 3.332 5.952 1.00 90.94 187 LYS A N 1
ATOM 1377 C CA . LYS A 1 187 ? 0.712 2.032 6.570 1.00 90.94 187 LYS A CA 1
ATOM 1378 C C . LYS A 1 187 ? 1.119 1.013 5.501 1.00 90.94 187 LYS A C 1
ATOM 1380 O O . LYS A 1 187 ? 2.145 0.354 5.643 1.00 90.94 187 LYS A O 1
ATOM 1385 N N . ILE A 1 188 ? 0.374 0.961 4.394 1.00 90.75 188 ILE A N 1
ATOM 1386 C CA . ILE A 1 188 ? 0.713 0.133 3.228 1.00 90.75 188 ILE A CA 1
ATOM 1387 C C . ILE A 1 188 ? 2.003 0.654 2.585 1.00 90.75 188 ILE A C 1
ATOM 1389 O O . ILE A 1 188 ? 2.924 -0.120 2.340 1.00 90.75 188 ILE A O 1
ATOM 1393 N N . ALA A 1 189 ? 2.134 1.973 2.408 1.00 94.25 189 ALA A N 1
ATOM 1394 C CA . ALA A 1 189 ? 3.363 2.579 1.899 1.00 94.25 189 ALA A CA 1
ATOM 1395 C C . ALA A 1 189 ? 4.588 2.200 2.754 1.00 94.25 189 ALA A C 1
ATOM 1397 O O . ALA A 1 189 ? 5.616 1.811 2.203 1.00 94.25 189 ALA A O 1
ATOM 1398 N N . ALA A 1 190 ? 4.477 2.220 4.086 1.00 93.31 190 ALA A N 1
ATOM 1399 C CA . ALA A 1 190 ? 5.541 1.772 4.982 1.00 93.31 190 ALA A CA 1
ATOM 1400 C C . ALA A 1 190 ? 5.896 0.293 4.764 1.00 93.31 190 ALA A C 1
ATOM 1402 O O . ALA A 1 190 ? 7.078 -0.036 4.684 1.00 93.31 190 ALA A O 1
ATOM 1403 N N . ALA A 1 191 ? 4.894 -0.578 4.616 1.00 89.69 191 ALA A N 1
ATOM 1404 C CA . ALA A 1 191 ? 5.094 -2.008 4.376 1.00 89.69 191 ALA A CA 1
ATOM 1405 C C . ALA A 1 191 ? 5.785 -2.306 3.031 1.00 89.69 191 ALA A C 1
ATOM 1407 O O . ALA A 1 191 ? 6.498 -3.300 2.915 1.00 89.69 191 ALA A O 1
ATOM 1408 N N . THR A 1 192 ? 5.636 -1.433 2.027 1.00 90.56 192 THR A N 1
ATOM 1409 C CA . THR A 1 192 ? 6.326 -1.587 0.730 1.00 90.56 192 THR A CA 1
ATOM 1410 C C . THR A 1 192 ? 7.804 -1.186 0.754 1.00 90.56 192 THR A C 1
ATOM 1412 O O . THR A 1 192 ? 8.570 -1.654 -0.085 1.00 90.56 192 THR A O 1
ATOM 1415 N N . LEU A 1 193 ? 8.246 -0.349 1.701 1.00 91.69 193 LEU A N 1
ATOM 1416 C CA . LEU A 1 193 ? 9.622 0.173 1.711 1.00 91.69 193 LEU A CA 1
ATOM 1417 C C . LEU A 1 193 ? 10.700 -0.928 1.801 1.00 91.69 193 LEU A C 1
ATOM 1419 O O . LEU A 1 193 ? 11.657 -0.858 1.028 1.00 91.69 193 LEU A O 1
ATOM 1423 N N . PRO A 1 194 ? 10.573 -1.966 2.655 1.00 88.62 194 PRO A N 1
ATOM 1424 C CA . PRO A 1 194 ? 11.520 -3.081 2.665 1.00 88.62 194 PRO A CA 1
ATOM 1425 C C . PRO A 1 194 ? 11.542 -3.871 1.352 1.00 88.62 194 PRO A C 1
ATOM 1427 O O . PRO A 1 194 ? 12.606 -4.322 0.937 1.00 88.62 194 PRO A O 1
ATOM 1430 N N . LEU A 1 195 ? 10.398 -4.006 0.670 1.00 84.62 195 LEU A N 1
ATOM 1431 C CA . LEU A 1 195 ? 10.318 -4.680 -0.630 1.00 84.62 195 LEU A CA 1
ATOM 1432 C C . LEU A 1 195 ? 11.038 -3.878 -1.715 1.00 84.62 195 LEU A C 1
ATOM 1434 O O . LEU A 1 195 ? 11.772 -4.453 -2.512 1.00 84.62 195 LEU A O 1
ATOM 1438 N N . LEU A 1 196 ? 10.885 -2.551 -1.714 1.00 87.06 196 LEU A N 1
ATOM 1439 C CA . LEU A 1 196 ? 11.614 -1.660 -2.620 1.00 87.06 196 LEU A CA 1
ATOM 1440 C C . LEU A 1 196 ? 13.122 -1.705 -2.357 1.00 87.06 196 LEU A C 1
ATOM 1442 O O . LEU A 1 196 ? 13.904 -1.793 -3.301 1.00 87.06 196 LEU A O 1
ATOM 1446 N N . ALA A 1 197 ? 13.533 -1.694 -1.086 1.00 85.00 197 ALA A N 1
ATOM 1447 C CA . ALA A 1 197 ? 14.936 -1.835 -0.704 1.00 85.00 197 ALA A CA 1
ATOM 1448 C C . ALA A 1 197 ? 15.506 -3.197 -1.137 1.00 85.00 197 ALA A C 1
ATOM 1450 O O . ALA A 1 197 ? 16.583 -3.250 -1.726 1.00 85.00 197 ALA A O 1
ATOM 1451 N N . GLY A 1 198 ? 14.763 -4.286 -0.915 1.00 81.00 198 GLY A N 1
ATOM 1452 C CA . GLY A 1 198 ? 15.120 -5.619 -1.399 1.00 81.00 198 GLY A CA 1
ATOM 1453 C C . GLY A 1 198 ? 15.220 -5.668 -2.922 1.00 81.00 198 GLY A C 1
ATOM 1454 O O . GLY A 1 198 ? 16.201 -6.177 -3.450 1.00 81.00 198 GLY A O 1
ATOM 1455 N N . GLY A 1 199 ? 14.265 -5.063 -3.631 1.00 74.19 199 GLY A N 1
ATOM 1456 C CA . GLY A 1 199 ? 14.295 -4.916 -5.084 1.00 74.19 199 GLY A CA 1
ATOM 1457 C C . GLY A 1 199 ? 15.549 -4.189 -5.566 1.00 74.19 199 GLY A C 1
ATOM 1458 O O . GLY A 1 199 ? 16.226 -4.687 -6.453 1.00 74.19 199 GLY A O 1
ATOM 1459 N N . LEU A 1 200 ? 15.922 -3.070 -4.941 1.00 75.81 200 LEU A N 1
ATOM 1460 C CA . LEU A 1 200 ? 17.157 -2.337 -5.253 1.00 75.81 200 LEU A CA 1
ATOM 1461 C C . LEU A 1 200 ? 18.421 -3.180 -5.029 1.00 75.81 200 LEU A C 1
ATOM 1463 O O . LEU A 1 200 ? 19.328 -3.140 -5.855 1.00 75.81 200 LEU A O 1
ATOM 1467 N N . VAL A 1 201 ? 18.475 -3.962 -3.947 1.00 75.31 201 VAL A N 1
ATOM 1468 C CA . VAL A 1 201 ? 19.599 -4.872 -3.664 1.00 75.31 201 VAL A CA 1
ATOM 1469 C C . VAL A 1 201 ? 19.642 -6.032 -4.661 1.00 75.31 201 VAL A C 1
ATOM 1471 O O . VAL A 1 201 ? 20.717 -6.432 -5.095 1.00 75.31 201 VAL A O 1
ATOM 1474 N N . LEU A 1 202 ? 18.499 -6.573 -5.072 1.00 69.94 202 LEU A N 1
ATOM 1475 C CA . LEU A 1 202 ? 18.447 -7.662 -6.053 1.00 69.94 202 LEU A CA 1
ATOM 1476 C C . LEU A 1 202 ? 18.679 -7.177 -7.491 1.00 69.94 202 LEU A C 1
ATOM 1478 O O . LEU A 1 202 ? 19.151 -7.947 -8.321 1.00 69.94 202 LEU A O 1
ATOM 1482 N N . LEU A 1 203 ? 18.411 -5.899 -7.770 1.00 66.19 203 LEU A N 1
ATOM 1483 C CA . LEU A 1 203 ? 18.736 -5.216 -9.026 1.00 66.19 203 LEU A CA 1
ATOM 1484 C C . LEU A 1 203 ? 20.211 -4.786 -9.114 1.00 66.19 203 LEU A C 1
ATOM 1486 O O . LEU A 1 203 ? 20.575 -4.102 -10.073 1.00 66.19 203 LEU A O 1
ATOM 1490 N N . THR A 1 204 ? 21.061 -5.170 -8.148 1.00 59.28 204 THR A N 1
ATOM 1491 C CA . THR A 1 204 ? 22.520 -4.980 -8.238 1.00 59.28 204 THR A CA 1
ATOM 1492 C C . THR A 1 204 ? 22.992 -5.459 -9.611 1.00 59.28 204 THR A C 1
ATOM 1494 O O . THR A 1 204 ? 22.612 -6.562 -10.006 1.00 59.28 204 THR A O 1
ATOM 1497 N N . PRO A 1 205 ? 23.768 -4.651 -10.360 1.00 57.41 205 PRO A N 1
ATOM 1498 C CA . PRO A 1 205 ? 23.999 -4.875 -11.779 1.00 57.41 205 PRO A CA 1
ATOM 1499 C C . PRO A 1 205 ? 24.583 -6.265 -12.016 1.00 57.41 205 PRO A C 1
ATOM 1501 O O . PRO A 1 205 ? 25.763 -6.518 -11.776 1.00 57.41 205 PRO A O 1
ATOM 1504 N N . CYS A 1 206 ? 23.746 -7.178 -12.501 1.00 49.75 206 CYS A N 1
ATOM 1505 C CA . CYS A 1 206 ? 24.203 -8.425 -13.073 1.00 49.75 206 CYS A CA 1
ATOM 1506 C C . CYS A 1 206 ? 24.816 -8.089 -14.437 1.00 49.75 206 CYS A C 1
ATOM 1508 O O . CYS A 1 206 ? 24.114 -8.065 -15.438 1.00 49.75 206 CYS A O 1
ATOM 1510 N N . GLY A 1 207 ? 26.109 -7.752 -14.422 1.00 48.56 207 GLY A N 1
ATOM 1511 C CA . GLY A 1 207 ? 27.032 -7.783 -15.559 1.00 48.56 207 GLY A CA 1
ATOM 1512 C C . GLY A 1 207 ? 26.563 -7.104 -16.847 1.00 48.56 207 GLY A C 1
ATOM 1513 O O . GLY A 1 207 ? 25.870 -7.714 -17.659 1.00 48.56 207 GLY A O 1
ATOM 1514 N N . ALA A 1 208 ? 27.048 -5.881 -17.069 1.00 37.97 208 ALA A N 1
ATOM 1515 C CA . ALA A 1 208 ? 27.483 -5.501 -18.413 1.00 37.97 208 ALA A CA 1
ATOM 1516 C C . ALA A 1 208 ? 28.749 -6.292 -18.782 1.00 37.97 208 ALA A C 1
ATOM 1518 O O . ALA A 1 208 ? 29.536 -6.585 -17.849 1.00 37.97 208 ALA A O 1
#

Radius of gyration: 24.59 Å; chains: 1; bounding box: 53×66×71 Å

InterPro domains:
  IPR019547 Lipid desaturase domain [PF10520] (135-193)
  IPR052864 Chloroplast Fatty Acid Desaturase CarF [PTHR48140] (100-192)